Protein AF-A0AA43XJI7-F1 (afdb_monomer)

pLDDT: mean 90.95, std 8.29, range [37.41, 97.19]

Nearest PDB structures (foldseek):
  1qu7-assembly1_B  TM=8.582E-01  e=5.177E-06  Escherichia coli
  3g67-assembly1_A  TM=6.733E-01  e=1.407E-05  Thermotoga maritima
  3ja6-assembly1_I  TM=6.792E-01  e=3.607E-05  Escherichia coli
  8c5v-assembly1_I  TM=6.576E-01  e=9.807E-05  Escherichia coli
  3ja6-assembly1_H  TM=5.286E-01  e=5.177E-06  Escherichia coli

Organism: NCBI:txid2565777

Radius of gyration: 41.14 Å; Cα contacts (8 Å, |Δi|>4): 157; chains: 1; bounding box: 84×31×108 Å

Foldseek 3Di:
DPDDDDDQQEDEDLDCPDPVNVVCVVVVHHYDPDPLVVVVDDAQEDEAQPQDPVVVVVCVVSPPDNHYYDYNVVVVVVVVVVVVVVVVVVVLLVVLVVLLVVLVVLVVVLVVLVVVLVVVLVVLVVLLVVLVVQLVVLVVQLVVLVVVPPVSPVSNVVSVVSNVVSVVSNVVSVVVVVVSVVVVVVSVVSNVVSVVSNVVSVVD

InterPro domains:
  IPR004089 Methyl-accepting chemotaxis protein (MCP) signalling domain [PF00015] (87-198)
  IPR004089 Methyl-accepting chemotaxis protein (MCP) signalling domain [PS50111] (82-204)

Solvent-accessible surface area (backbone atoms only — not comparable to full-atom values): 11283 Å² total; per-residue (Å²): 132,83,80,73,86,86,72,79,72,64,46,75,44,84,47,78,81,36,65,71,41,47,55,31,51,77,71,70,28,46,67,41,66,50,74,70,68,57,69,78,48,93,56,69,68,45,81,40,75,81,70,45,69,67,59,56,50,50,50,59,71,68,56,82,71,86,50,44,80,43,49,27,71,61,49,50,51,50,50,51,52,49,55,50,48,53,53,50,49,55,51,48,53,53,49,42,54,50,52,51,55,51,42,55,53,48,52,52,52,49,53,52,50,53,53,51,51,54,53,49,52,52,50,47,55,51,47,51,52,52,32,52,52,44,29,52,51,15,49,52,40,33,52,53,15,59,73,49,45,84,81,12,54,68,49,33,53,54,16,51,49,43,33,51,54,21,55,54,49,49,55,52,45,52,52,51,52,53,52,52,52,50,54,50,50,55,48,54,53,50,52,51,53,46,52,54,49,51,57,55,53,74,72,110

Sequence (204 aa):
MKMETVTVQGVVDLREDAEAMVTAKEQGVFTTTSMEALFEKEMDLIIEVTGNEKVKKQLNELNTGNTDIMGSKSAALMMNLVDQGEELNQNLEAHIHEVNRLSDNLESFIADTVGNIQKTDEIVRYMNKVTNQTNILGLNASIEAARAGEAGRGFAVVAKEVQSLANNSDTLAEEINSILGKIKEDVEGTQAMVKDLKEAAGKA

Structure (mmCIF, N/CA/C/O backbone):
data_AF-A0AA43XJI7-F1
#
_entry.id   AF-A0AA43XJI7-F1
#
loop_
_atom_site.group_PDB
_atom_site.id
_atom_site.type_symbol
_atom_site.label_atom_id
_atom_site.label_alt_id
_atom_site.label_comp_id
_atom_site.label_asym_id
_atom_site.label_entity_id
_atom_site.label_seq_id
_atom_site.pdbx_PDB_ins_code
_atom_site.Cartn_x
_atom_site.Cartn_y
_atom_site.Cartn_z
_atom_site.occupancy
_atom_site.B_iso_or_equiv
_atom_site.auth_seq_id
_atom_site.auth_comp_id
_atom_site.auth_asym_id
_atom_site.auth_atom_id
_atom_site.pdbx_PDB_model_num
ATOM 1 N N . MET A 1 1 ? -7.545 -17.193 31.016 1.00 40.66 1 MET A N 1
ATOM 2 C CA . MET A 1 1 ? -8.812 -17.318 31.759 1.00 40.66 1 MET A CA 1
ATOM 3 C C . MET A 1 1 ? -9.907 -16.919 30.784 1.00 40.66 1 MET A C 1
ATOM 5 O O . MET A 1 1 ? -9.957 -15.754 30.422 1.00 40.66 1 MET A O 1
ATOM 9 N N . LYS A 1 2 ? -10.653 -17.872 30.209 1.00 37.41 2 LYS A N 1
ATOM 10 C CA . LYS A 1 2 ? -11.848 -17.515 29.426 1.00 37.41 2 LYS A CA 1
ATOM 11 C C . LYS A 1 2 ? -12.852 -16.991 30.448 1.00 37.41 2 LYS A C 1
ATOM 13 O O . LYS A 1 2 ? -13.147 -17.729 31.382 1.00 37.41 2 LYS A O 1
ATOM 18 N N . MET A 1 3 ? -13.282 -15.737 30.333 1.00 44.81 3 MET A N 1
ATOM 19 C CA . MET A 1 3 ? -14.423 -15.287 31.126 1.00 44.81 3 MET A CA 1
ATOM 20 C C . MET A 1 3 ? -15.621 -16.124 30.688 1.00 44.81 3 MET A C 1
ATOM 22 O O . MET A 1 3 ? -15.901 -16.228 29.492 1.00 44.81 3 MET A O 1
ATOM 26 N N . GLU A 1 4 ? -16.258 -16.789 31.643 1.00 59.88 4 GLU A N 1
ATOM 27 C CA . GLU A 1 4 ? -17.574 -17.369 31.422 1.00 59.88 4 GLU A CA 1
ATOM 28 C C . GLU A 1 4 ? -18.549 -16.245 31.053 1.00 59.88 4 GLU A C 1
ATOM 30 O O . GLU A 1 4 ? -18.362 -15.082 31.420 1.00 59.88 4 GLU A O 1
ATOM 35 N N . THR A 1 5 ? -19.566 -16.575 30.265 1.00 70.19 5 THR A N 1
ATOM 36 C CA . THR A 1 5 ? -20.622 -15.639 29.881 1.00 70.19 5 THR A CA 1
ATOM 37 C C . THR A 1 5 ? -21.317 -15.093 31.125 1.00 70.19 5 THR A C 1
ATOM 39 O O . THR A 1 5 ? -22.000 -15.835 31.830 1.00 70.19 5 THR A O 1
ATOM 42 N N . VAL A 1 6 ? -21.164 -13.792 31.379 1.00 80.00 6 VAL A N 1
ATOM 43 C CA . VAL A 1 6 ? -21.895 -13.085 32.435 1.00 80.00 6 VAL A CA 1
ATOM 44 C C . VAL A 1 6 ? -23.365 -13.025 32.037 1.00 80.00 6 VAL A C 1
ATOM 46 O O . VAL A 1 6 ? -23.698 -12.562 30.949 1.00 80.00 6 VAL A O 1
ATOM 49 N N . THR A 1 7 ? -24.245 -13.500 32.914 1.00 86.50 7 THR A N 1
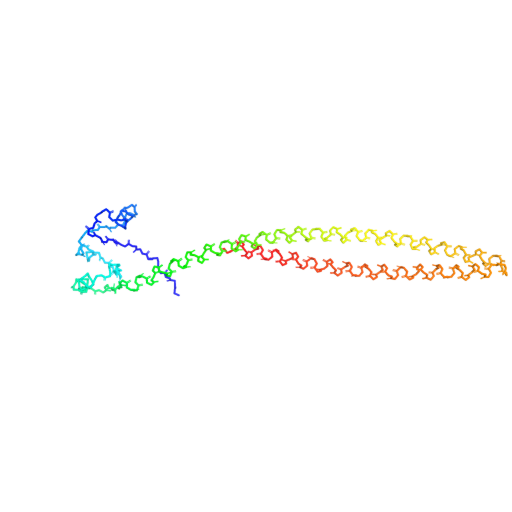ATOM 50 C CA . THR A 1 7 ? -25.695 -13.459 32.698 1.00 86.50 7 THR A CA 1
ATOM 51 C C . THR A 1 7 ? -26.320 -12.547 33.739 1.00 86.50 7 THR A C 1
ATOM 53 O O . THR A 1 7 ? -26.147 -12.764 34.937 1.00 86.50 7 THR A O 1
ATOM 56 N N . VAL A 1 8 ? -27.056 -11.530 33.294 1.00 89.19 8 VAL A N 1
ATOM 57 C CA . VAL A 1 8 ? -27.807 -10.663 34.205 1.00 89.19 8 VAL A CA 1
ATOM 58 C C . VAL A 1 8 ? -29.015 -11.445 34.717 1.00 89.19 8 VAL A C 1
ATOM 60 O O . VAL A 1 8 ? -29.937 -11.741 33.963 1.00 89.19 8 VAL A O 1
ATOM 63 N N . GLN A 1 9 ? -28.993 -11.808 35.999 1.00 90.38 9 GLN A N 1
ATOM 64 C CA . GLN A 1 9 ? -30.061 -12.589 36.635 1.00 90.38 9 GLN A CA 1
ATOM 65 C C . GLN A 1 9 ? -31.218 -11.718 37.127 1.00 90.38 9 GLN A C 1
ATOM 67 O O . GLN A 1 9 ? -32.339 -12.209 37.234 1.00 90.38 9 GLN A O 1
ATOM 72 N N . GLY A 1 10 ? -30.968 -10.438 37.421 1.00 91.88 10 GLY A N 1
ATOM 73 C CA . GLY A 1 10 ? -32.016 -9.526 37.851 1.00 91.88 10 GLY A CA 1
ATOM 74 C C . GLY A 1 10 ? -31.600 -8.058 37.919 1.00 91.88 10 GLY A C 1
ATOM 75 O O . GLY A 1 10 ? -30.415 -7.747 38.030 1.00 91.88 10 GLY A O 1
ATOM 76 N N . VAL A 1 11 ? -32.591 -7.166 37.873 1.00 93.69 11 VAL A N 1
ATOM 77 C CA . VAL A 1 11 ? -32.439 -5.712 38.045 1.00 93.69 11 VAL A CA 1
ATOM 78 C C . VAL A 1 11 ? -33.405 -5.217 39.120 1.00 93.69 11 VAL A C 1
ATOM 80 O O . VAL A 1 11 ? -34.557 -5.652 39.183 1.00 93.69 11 VAL A O 1
ATOM 83 N N . VAL A 1 12 ? -32.934 -4.308 39.976 1.00 93.19 12 VAL A N 1
ATOM 84 C CA . VAL A 1 12 ? -33.740 -3.695 41.039 1.00 93.19 12 VAL A CA 1
ATOM 85 C C . VAL A 1 12 ? -33.686 -2.182 40.920 1.00 93.19 12 VAL A C 1
ATOM 87 O O . VAL A 1 12 ? -32.610 -1.592 40.986 1.00 93.19 12 VAL A O 1
ATOM 90 N N . ASP A 1 13 ? -34.847 -1.552 40.803 1.00 93.62 13 ASP A N 1
ATOM 91 C CA . ASP A 1 13 ? -35.020 -0.104 40.930 1.00 93.62 13 ASP A CA 1
ATOM 92 C C . ASP A 1 13 ? -36.359 0.146 41.631 1.00 93.62 13 ASP A C 1
ATOM 94 O O . ASP A 1 13 ? -37.323 -0.591 41.433 1.00 93.62 13 ASP A O 1
ATOM 98 N N . LEU A 1 14 ? -36.437 1.186 42.462 1.00 91.62 14 LEU A N 1
ATOM 99 C CA . LEU A 1 14 ? -37.685 1.587 43.122 1.00 91.62 14 LEU A CA 1
ATOM 100 C C . LEU A 1 14 ? -38.738 2.077 42.116 1.00 91.62 14 LEU A C 1
ATOM 102 O O . LEU A 1 14 ? -39.928 2.113 42.430 1.00 91.62 14 LEU A O 1
ATOM 106 N N . ARG A 1 15 ? -38.294 2.491 40.928 1.00 92.06 15 ARG A N 1
ATOM 107 C CA . ARG A 1 15 ? -39.116 2.977 39.825 1.00 92.06 15 ARG A CA 1
ATOM 108 C C . ARG A 1 15 ? -39.305 1.869 38.796 1.00 92.06 15 ARG A C 1
ATOM 110 O O . ARG A 1 15 ? -38.369 1.496 38.096 1.00 92.06 15 ARG A O 1
ATOM 117 N N . GLU A 1 16 ? -40.529 1.367 38.663 1.00 90.50 16 GLU A N 1
ATOM 118 C CA . GLU A 1 16 ? -40.847 0.332 37.666 1.00 90.50 16 GLU A CA 1
ATOM 119 C C . GLU A 1 16 ? -40.702 0.803 36.212 1.00 90.50 16 GLU A C 1
ATOM 121 O O . GLU A 1 16 ? -40.587 -0.035 35.315 1.00 90.50 16 GLU A O 1
ATOM 126 N N . ASP A 1 17 ? -40.727 2.120 36.000 1.00 92.69 17 ASP A N 1
ATOM 127 C CA . ASP A 1 17 ? -40.560 2.815 34.724 1.00 92.69 17 ASP A CA 1
ATOM 128 C C . ASP A 1 17 ? -39.108 3.239 34.450 1.00 92.69 17 ASP A C 1
ATOM 130 O O . ASP A 1 17 ? -38.837 3.857 33.421 1.00 92.69 17 ASP A O 1
ATOM 134 N N . ALA A 1 18 ? -38.160 2.919 35.341 1.00 93.06 18 ALA A N 1
ATOM 135 C CA . ALA A 1 18 ? -36.748 3.174 35.085 1.00 93.06 18 ALA A CA 1
ATOM 136 C C . ALA A 1 18 ? -36.277 2.433 33.826 1.00 93.06 18 ALA A C 1
ATOM 138 O O . ALA A 1 18 ? -36.619 1.273 33.606 1.00 93.06 18 ALA A O 1
ATOM 139 N N . GLU A 1 19 ? -35.425 3.084 33.036 1.00 92.69 19 GLU A N 1
ATOM 140 C CA . GLU A 1 19 ? -34.916 2.550 31.768 1.00 92.69 19 GLU A CA 1
ATOM 141 C C . GLU A 1 19 ? -34.294 1.156 31.929 1.00 92.69 19 GLU A C 1
ATOM 143 O O . GLU A 1 19 ? -34.647 0.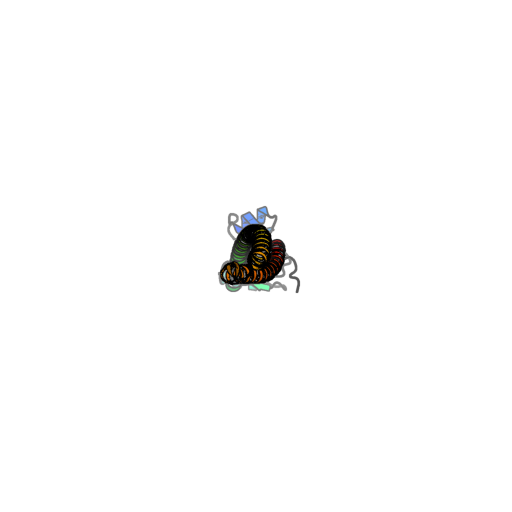233 31.202 1.00 92.69 19 GLU A O 1
ATOM 148 N N . ALA A 1 20 ? -33.467 0.956 32.961 1.00 89.31 20 ALA A N 1
ATOM 149 C CA . ALA A 1 20 ? -32.873 -0.347 33.256 1.00 89.31 20 ALA A CA 1
ATOM 150 C C . ALA A 1 20 ? -33.923 -1.438 33.551 1.00 89.31 20 ALA A C 1
ATOM 152 O O . ALA A 1 20 ? -33.730 -2.589 33.167 1.00 89.31 20 ALA A O 1
ATOM 153 N N . MET A 1 21 ? -35.042 -1.089 34.197 1.00 93.38 21 MET A N 1
ATOM 154 C CA . MET A 1 21 ? -36.142 -2.019 34.484 1.00 93.38 21 MET A CA 1
ATOM 155 C C . MET A 1 21 ? -36.929 -2.370 33.221 1.00 93.38 21 MET A C 1
ATOM 157 O O . MET A 1 21 ? -37.307 -3.526 33.037 1.00 93.38 21 MET A O 1
ATOM 161 N N . VAL A 1 22 ? -37.173 -1.390 32.348 1.00 94.94 22 VAL A N 1
ATOM 162 C CA . VAL A 1 22 ? -37.857 -1.604 31.065 1.00 94.94 22 VAL A CA 1
ATOM 163 C C . VAL A 1 22 ? -37.013 -2.505 30.165 1.00 94.94 22 VAL A C 1
ATOM 165 O O . VAL A 1 22 ? -37.491 -3.559 29.749 1.00 94.94 22 VAL A O 1
ATOM 168 N N . THR A 1 23 ? -35.738 -2.165 29.966 1.00 93.50 23 THR A N 1
ATOM 169 C CA . THR A 1 23 ? -34.800 -2.955 29.155 1.00 93.50 23 THR A CA 1
ATOM 170 C C . THR A 1 23 ? -34.645 -4.377 29.696 1.00 93.50 23 THR A C 1
ATOM 172 O O . THR A 1 23 ? -34.674 -5.341 28.934 1.00 93.50 23 THR A O 1
ATOM 175 N N . ALA A 1 24 ? -34.536 -4.542 31.019 1.00 93.06 24 ALA A N 1
ATOM 176 C CA . ALA A 1 24 ? -34.458 -5.863 31.638 1.00 93.06 24 ALA A CA 1
ATOM 177 C C . ALA A 1 24 ? -35.724 -6.700 31.383 1.00 93.06 24 ALA A C 1
ATOM 179 O O . ALA A 1 24 ? -35.612 -7.860 30.986 1.00 93.06 24 ALA A O 1
ATOM 180 N N . LYS A 1 25 ? -36.923 -6.115 31.524 1.00 93.62 25 LYS A N 1
ATOM 181 C CA . LYS A 1 25 ? -38.192 -6.798 31.210 1.00 93.62 25 LYS A CA 1
ATOM 182 C C . LYS A 1 25 ? -38.272 -7.220 29.741 1.00 93.62 25 LYS A C 1
ATOM 184 O O . LYS A 1 25 ? -38.691 -8.341 29.465 1.00 93.62 25 LYS A O 1
ATOM 189 N N . GLU A 1 26 ? -37.859 -6.357 28.811 1.00 94.12 26 GLU A N 1
ATOM 190 C CA . GLU A 1 26 ? -37.843 -6.659 27.370 1.00 94.12 26 GLU A CA 1
ATOM 191 C C . GLU A 1 26 ? -36.900 -7.817 27.026 1.00 94.12 26 GLU A C 1
ATOM 193 O O . GLU A 1 26 ? -37.211 -8.634 26.160 1.00 94.12 26 GLU A O 1
ATOM 198 N N . GLN A 1 27 ? -35.783 -7.935 27.748 1.00 91.88 27 GLN A N 1
ATOM 199 C CA . GLN A 1 27 ? -34.841 -9.047 27.609 1.00 91.88 27 GLN A CA 1
ATOM 200 C C . GLN A 1 27 ? -35.215 -10.286 28.442 1.00 91.88 27 GLN A C 1
ATOM 202 O O . GLN A 1 27 ? -34.467 -11.262 28.465 1.00 91.88 27 GLN A O 1
ATOM 207 N N . GLY A 1 28 ? -36.371 -10.281 29.117 1.00 91.88 28 GLY A N 1
ATOM 208 C CA . GLY A 1 28 ? -36.835 -11.398 29.944 1.00 91.88 28 GLY A CA 1
ATOM 209 C C . GLY A 1 28 ? -36.036 -11.601 31.237 1.00 91.88 28 GLY A C 1
ATOM 210 O O . GLY A 1 28 ? -36.110 -12.669 31.845 1.00 91.88 28 GLY A O 1
ATOM 211 N N . VAL A 1 29 ? -35.274 -10.593 31.662 1.00 92.88 29 VAL A N 1
ATOM 212 C CA . VAL A 1 29 ? -34.524 -10.577 32.920 1.00 92.88 29 VAL A CA 1
ATOM 213 C C . VAL A 1 29 ? -35.484 -10.273 34.072 1.00 92.88 29 VAL A C 1
ATOM 215 O O . VAL A 1 29 ? -36.400 -9.460 33.947 1.00 92.88 29 VAL A O 1
ATOM 218 N N . PHE A 1 30 ? -35.290 -10.932 35.216 1.00 92.94 30 PHE A N 1
ATOM 219 C CA . PHE A 1 30 ? -36.104 -10.688 36.406 1.00 92.94 30 PHE A CA 1
ATOM 220 C C . PHE A 1 30 ? -35.962 -9.234 36.877 1.00 92.94 30 PHE A C 1
ATOM 222 O O . PHE A 1 30 ? -34.862 -8.700 36.971 1.00 92.94 30 PHE A O 1
ATOM 229 N N . THR A 1 31 ? -37.073 -8.589 37.214 1.00 94.38 31 THR A N 1
ATOM 230 C CA . THR A 1 31 ? -37.064 -7.214 37.724 1.00 94.38 31 THR A CA 1
ATOM 231 C C . THR A 1 31 ? -37.921 -7.101 38.967 1.00 94.38 31 THR A C 1
ATOM 233 O O . THR A 1 31 ? -39.020 -7.654 38.991 1.00 94.38 31 THR A O 1
ATOM 236 N N . THR A 1 32 ? -37.475 -6.345 39.964 1.00 93.81 32 THR A N 1
ATOM 237 C CA . THR A 1 32 ? -38.237 -6.110 41.198 1.00 93.81 32 THR A CA 1
ATOM 238 C C . THR A 1 32 ? -38.001 -4.701 41.740 1.00 93.81 32 THR A C 1
ATOM 240 O O . THR A 1 32 ? -37.008 -4.060 41.416 1.00 93.81 32 THR A O 1
ATOM 243 N N . THR A 1 33 ? -38.918 -4.211 42.569 1.00 92.81 33 THR A N 1
ATOM 244 C CA . THR A 1 33 ? -38.762 -2.963 43.336 1.00 92.81 33 THR A CA 1
ATOM 245 C C . THR A 1 33 ? -38.317 -3.214 44.781 1.00 92.81 33 THR A C 1
ATOM 247 O O . THR A 1 33 ? -38.012 -2.269 45.508 1.00 92.81 33 THR A O 1
ATOM 250 N N . SER A 1 34 ? -38.258 -4.482 45.206 1.00 90.62 34 SER A N 1
ATOM 251 C CA . SER A 1 34 ? -37.801 -4.915 46.532 1.00 90.62 34 SER A CA 1
ATOM 252 C C . SER A 1 34 ? -36.404 -5.517 46.446 1.00 90.62 34 SER A C 1
ATOM 254 O O . SER A 1 34 ? -36.134 -6.392 45.625 1.00 90.62 34 SER A O 1
ATOM 256 N N . MET A 1 35 ? -35.523 -5.064 47.337 1.00 87.00 35 MET A N 1
ATOM 257 C CA . MET A 1 35 ? -34.152 -5.559 47.433 1.00 87.00 35 MET A CA 1
ATOM 258 C C . MET A 1 35 ? -34.099 -6.978 48.003 1.00 87.00 35 MET A C 1
ATOM 260 O O . MET A 1 35 ? -33.238 -7.760 47.625 1.00 87.00 35 MET A O 1
ATOM 264 N N . GLU A 1 36 ? -35.036 -7.335 48.876 1.00 87.62 36 GLU A N 1
ATOM 265 C CA . GLU A 1 36 ? -35.137 -8.655 49.499 1.00 87.62 36 GLU A CA 1
ATOM 266 C C . GLU A 1 36 ? -35.437 -9.741 48.461 1.00 87.62 36 GLU A C 1
ATOM 268 O O . GLU A 1 36 ? -34.806 -10.795 48.473 1.00 87.62 36 GLU A O 1
ATOM 273 N N . ALA A 1 37 ? -36.325 -9.447 47.505 1.00 87.50 37 ALA A N 1
ATOM 274 C CA . ALA A 1 37 ? -36.664 -10.355 46.409 1.00 87.50 37 ALA A CA 1
ATOM 275 C C . ALA A 1 37 ? -35.470 -10.661 45.480 1.00 87.50 37 ALA A C 1
ATOM 277 O O . ALA A 1 37 ? -35.491 -11.657 44.759 1.00 87.50 37 ALA A O 1
ATOM 278 N N . LEU A 1 38 ? -34.419 -9.830 45.489 1.00 83.88 38 LEU A N 1
ATOM 279 C CA . LEU A 1 38 ? -33.189 -10.091 44.736 1.00 83.88 38 LEU A CA 1
ATOM 280 C C . LEU A 1 38 ? -32.418 -11.286 45.311 1.00 83.88 38 LEU A C 1
ATOM 282 O O . LEU A 1 38 ? -31.892 -12.096 44.554 1.00 83.88 38 LEU A O 1
ATOM 286 N N . PHE A 1 39 ? -32.400 -11.423 46.639 1.00 83.19 39 PHE A N 1
ATOM 287 C CA . PHE A 1 39 ? -31.685 -12.490 47.345 1.00 83.19 39 PHE A CA 1
ATOM 288 C C . PHE A 1 39 ? -32.428 -13.836 47.331 1.00 83.19 39 PHE A C 1
ATOM 290 O O . PHE A 1 39 ? -31.888 -14.841 47.786 1.00 83.19 39 PHE A O 1
ATOM 297 N N . GLU A 1 40 ? -33.649 -13.892 46.787 1.00 81.56 40 GLU A N 1
ATOM 298 C CA . GLU A 1 40 ? -34.330 -15.162 46.488 1.00 81.56 40 GLU A CA 1
ATOM 299 C C . GLU A 1 40 ? -33.681 -15.903 45.306 1.00 81.56 40 GLU A C 1
ATOM 301 O O . GLU A 1 40 ? -33.923 -17.095 45.101 1.00 81.56 40 GLU A O 1
ATOM 306 N N . LYS A 1 41 ? -32.862 -15.202 44.513 1.00 80.44 41 LYS A N 1
ATOM 307 C CA . LYS A 1 41 ? -32.060 -15.772 43.434 1.00 80.44 41 LYS A CA 1
ATOM 308 C C . LYS A 1 41 ? -30.643 -16.032 43.924 1.00 80.44 41 LYS A C 1
ATOM 310 O O . LYS A 1 41 ? -30.065 -15.237 44.656 1.00 80.44 41 LYS A O 1
ATOM 315 N N . GLU A 1 42 ? -30.067 -17.136 43.470 1.00 81.81 42 GLU A N 1
ATOM 316 C CA . GLU A 1 42 ? -28.652 -17.414 43.688 1.00 81.81 42 GLU A CA 1
ATOM 317 C C . GLU A 1 42 ? -27.833 -16.547 42.721 1.00 81.81 42 GLU A C 1
ATOM 319 O O . GLU A 1 42 ? -28.041 -16.597 41.505 1.00 81.81 42 GLU A O 1
ATOM 324 N N . MET A 1 43 ? -26.963 -15.693 43.263 1.00 86.19 43 MET A N 1
ATOM 325 C CA . MET A 1 43 ? -26.153 -14.747 42.492 1.00 86.19 43 MET A CA 1
ATOM 326 C C . MET A 1 43 ? -24.716 -14.760 43.003 1.00 86.19 43 MET A C 1
ATOM 328 O O . MET A 1 43 ? -24.493 -14.719 44.214 1.00 86.19 43 MET A O 1
ATOM 332 N N . ASP A 1 44 ? -23.751 -14.721 42.089 1.00 88.88 44 ASP A N 1
ATOM 333 C CA . ASP A 1 44 ? -22.335 -14.615 42.452 1.00 88.88 44 ASP A CA 1
ATOM 334 C C . ASP A 1 44 ? -21.931 -13.169 42.785 1.00 88.88 44 ASP A C 1
ATOM 336 O O . ASP A 1 44 ? -21.072 -12.941 43.632 1.00 88.88 44 ASP A O 1
ATOM 340 N N . LEU A 1 45 ? -22.561 -12.180 42.137 1.00 90.25 45 LEU A N 1
ATOM 341 C CA . LEU A 1 45 ? -22.189 -10.767 42.222 1.00 90.25 45 LEU A CA 1
ATOM 342 C C . LEU A 1 45 ? -23.418 -9.849 42.169 1.00 90.25 45 LEU A C 1
ATOM 344 O O . LEU A 1 45 ? -24.241 -9.955 41.260 1.00 90.25 45 LEU A O 1
ATOM 348 N N . ILE A 1 46 ? -23.488 -8.882 43.086 1.00 91.50 46 ILE A N 1
ATOM 349 C CA . ILE A 1 46 ? -24.426 -7.752 43.042 1.00 91.50 46 ILE A CA 1
ATOM 350 C C . ILE A 1 46 ? -23.664 -6.468 42.712 1.00 91.50 46 ILE A C 1
ATOM 352 O O . ILE A 1 46 ? -22.670 -6.131 43.359 1.00 91.50 46 ILE A O 1
ATOM 356 N N . ILE A 1 47 ? -24.1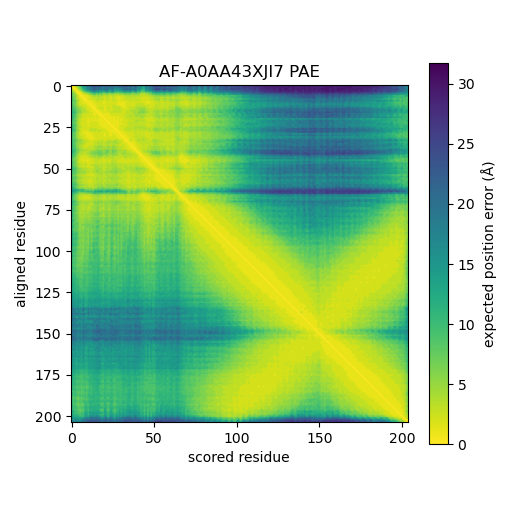67 -5.722 41.725 1.00 91.56 47 ILE A N 1
ATOM 357 C CA . ILE A 1 47 ? -23.613 -4.434 41.301 1.00 91.56 47 ILE A CA 1
ATOM 358 C C . ILE A 1 47 ? -24.506 -3.303 41.813 1.00 91.56 47 ILE A C 1
ATOM 360 O O . ILE A 1 47 ? -25.607 -3.076 41.319 1.00 91.56 47 ILE A O 1
ATOM 364 N N . GLU A 1 48 ? -24.016 -2.570 42.805 1.00 91.38 48 GLU A N 1
ATOM 365 C CA . GLU A 1 48 ? -24.689 -1.402 43.361 1.00 91.38 48 GLU A CA 1
ATOM 366 C C . GLU A 1 48 ? -24.293 -0.155 42.561 1.00 91.38 48 GLU A C 1
ATOM 368 O O . GLU A 1 48 ? -23.145 0.273 42.608 1.00 91.38 48 GLU A O 1
ATOM 373 N N . VAL A 1 49 ? -25.234 0.437 41.819 1.00 90.50 49 VAL A N 1
ATOM 374 C CA . VAL A 1 49 ? -24.975 1.605 40.946 1.00 90.50 49 VAL A CA 1
ATOM 375 C C . VAL A 1 49 ? -25.554 2.922 41.474 1.00 90.50 49 VAL A C 1
ATOM 377 O O . VAL A 1 49 ? -25.347 3.971 40.872 1.00 90.50 49 VAL A O 1
ATOM 380 N N . THR A 1 50 ? -26.270 2.906 42.600 1.00 88.62 50 THR A N 1
ATOM 381 C CA . THR A 1 50 ? -26.967 4.088 43.140 1.00 88.62 50 THR A CA 1
ATOM 382 C C . THR A 1 50 ? -26.016 5.090 43.798 1.00 88.62 50 THR A C 1
ATOM 384 O O . THR A 1 50 ? -26.333 6.274 43.904 1.00 88.62 50 THR A O 1
ATOM 387 N N . GLY A 1 51 ? -24.863 4.623 44.290 1.00 87.94 51 GLY A N 1
ATOM 388 C CA . GLY A 1 51 ? -23.913 5.431 45.053 1.00 87.94 51 GLY A CA 1
ATOM 389 C C . GLY A 1 51 ? -24.422 5.870 46.424 1.00 87.94 51 GLY A C 1
ATOM 390 O O . GLY A 1 51 ? -23.823 6.745 47.050 1.00 87.94 51 GLY A O 1
ATOM 391 N N . ASN A 1 52 ? -25.512 5.272 46.905 1.00 90.00 52 ASN A N 1
ATOM 392 C CA . ASN A 1 52 ? -26.120 5.608 48.180 1.00 90.00 52 ASN A CA 1
ATOM 393 C C . ASN A 1 52 ? -25.590 4.696 49.295 1.00 90.00 52 ASN A C 1
ATOM 395 O O . ASN A 1 52 ? -25.833 3.491 49.309 1.00 90.00 52 ASN A O 1
ATOM 399 N N . GLU A 1 53 ? -24.932 5.285 50.296 1.00 88.50 53 GLU A N 1
ATOM 400 C CA . GLU A 1 53 ? -24.404 4.544 51.451 1.00 88.50 53 GLU A CA 1
ATOM 401 C C . GLU A 1 53 ? -25.488 3.761 52.213 1.00 88.50 53 GLU A C 1
ATOM 403 O O . GLU A 1 53 ? -25.200 2.704 52.774 1.00 88.50 53 GLU A O 1
ATOM 408 N N . LYS A 1 54 ? -26.750 4.222 52.209 1.00 90.50 54 LYS A N 1
ATOM 409 C CA . LYS A 1 54 ? -27.863 3.470 52.816 1.00 90.50 54 LYS A CA 1
ATOM 410 C C . LYS A 1 54 ? -28.137 2.170 52.064 1.00 90.50 54 LYS A C 1
ATOM 412 O O . LYS A 1 54 ? -28.269 1.136 52.707 1.00 90.50 54 LYS A O 1
ATOM 417 N N . VAL A 1 55 ? -28.160 2.225 50.730 1.00 90.25 55 VAL A N 1
ATOM 418 C CA . VAL A 1 55 ? -28.355 1.055 49.856 1.00 90.25 55 VAL A CA 1
ATOM 419 C C . VAL A 1 55 ? -27.215 0.065 50.057 1.00 90.25 55 VAL A C 1
ATOM 421 O O . VAL A 1 55 ? -27.454 -1.111 50.301 1.00 90.25 55 VAL A O 1
ATOM 424 N N . LYS A 1 56 ? -25.969 0.549 50.064 1.00 88.69 56 LYS A N 1
ATOM 425 C CA . LYS A 1 56 ? -24.792 -0.287 50.323 1.00 88.69 56 LYS A CA 1
ATOM 426 C C . LYS A 1 56 ? -24.845 -0.962 51.697 1.00 88.69 56 LYS A C 1
ATOM 428 O O . LYS A 1 56 ? -24.505 -2.136 51.821 1.00 88.69 56 LYS A O 1
ATOM 433 N N . LYS A 1 57 ? -25.267 -0.234 52.737 1.00 89.94 57 LYS A N 1
ATOM 434 C CA . LYS A 1 57 ? -25.420 -0.795 54.084 1.00 89.94 57 LYS A CA 1
ATOM 435 C C . LYS A 1 57 ? -26.505 -1.874 54.122 1.00 89.94 57 LYS A C 1
ATOM 437 O O . LYS A 1 57 ? -26.248 -2.941 54.662 1.00 89.94 57 LYS A O 1
ATOM 442 N N . GLN A 1 58 ? -27.661 -1.621 53.509 1.00 90.19 58 GLN A N 1
ATOM 443 C CA . GLN A 1 58 ? -28.753 -2.595 53.411 1.00 90.19 58 GLN A CA 1
ATOM 444 C C . GLN A 1 58 ? -28.339 -3.850 52.636 1.00 90.19 58 GLN A C 1
ATOM 446 O O . GLN A 1 58 ? -28.596 -4.952 53.106 1.00 90.19 58 GLN A O 1
ATOM 451 N N . LEU A 1 59 ? -27.631 -3.705 51.511 1.00 90.50 59 LEU A N 1
ATOM 452 C CA . LEU A 1 59 ? -27.094 -4.842 50.758 1.00 90.50 59 LEU A CA 1
ATOM 453 C C . LEU A 1 59 ? -26.159 -5.698 51.615 1.00 90.50 59 LEU A C 1
ATOM 455 O O . LEU A 1 59 ? -26.292 -6.914 51.615 1.00 90.50 59 LEU A O 1
ATOM 459 N N . ASN A 1 60 ? -25.258 -5.083 52.387 1.00 88.56 60 ASN A N 1
ATOM 460 C CA . ASN A 1 60 ? -24.371 -5.820 53.292 1.00 88.56 60 ASN A CA 1
ATOM 461 C C . ASN A 1 60 ? -25.117 -6.495 54.457 1.00 88.56 60 ASN A C 1
ATOM 463 O O . ASN A 1 60 ? -24.665 -7.526 54.938 1.00 88.56 60 ASN A O 1
ATOM 467 N N . GLU A 1 61 ? -26.220 -5.912 54.939 1.00 89.94 61 GLU A N 1
ATOM 468 C CA . GLU A 1 61 ? -27.053 -6.501 56.000 1.00 89.94 61 GLU A CA 1
ATOM 469 C C . GLU A 1 61 ? -27.893 -7.685 55.483 1.00 89.94 61 GLU A C 1
ATOM 471 O O . GLU A 1 61 ? -28.066 -8.668 56.202 1.00 89.94 61 GLU A O 1
ATOM 476 N N . LEU A 1 62 ? -28.396 -7.607 54.246 1.00 88.31 62 LEU A N 1
ATOM 477 C CA . LEU A 1 62 ? -29.185 -8.662 53.597 1.00 88.31 62 LEU A CA 1
ATOM 478 C C . LEU A 1 62 ? -28.319 -9.795 53.032 1.00 88.31 62 LEU A C 1
ATOM 480 O O . LEU A 1 62 ? -28.764 -10.943 52.958 1.00 88.31 62 LEU A O 1
ATOM 484 N N . ASN A 1 63 ? -27.079 -9.489 52.654 1.00 86.81 63 ASN A N 1
ATOM 485 C CA . ASN A 1 63 ? -26.145 -10.463 52.119 1.00 86.81 63 ASN A CA 1
ATOM 486 C C . ASN A 1 63 ? -25.615 -11.391 53.218 1.00 86.81 63 ASN A C 1
ATOM 488 O O . ASN A 1 63 ? -24.613 -11.123 53.877 1.00 86.81 63 ASN A O 1
ATOM 492 N N . THR A 1 64 ? -26.318 -12.502 53.408 1.00 78.00 64 THR A N 1
ATOM 493 C CA . THR A 1 64 ? -25.977 -13.558 54.373 1.00 78.00 64 THR A CA 1
ATOM 494 C C . THR A 1 64 ? -25.311 -14.774 53.715 1.00 78.00 64 THR A C 1
ATOM 496 O O . THR A 1 64 ? -24.969 -15.733 54.408 1.00 78.00 64 THR A O 1
ATOM 499 N N . GLY A 1 65 ? -25.138 -14.738 52.388 1.00 78.75 65 GLY A N 1
ATOM 500 C CA . GLY A 1 65 ? -24.582 -15.813 51.567 1.00 78.75 65 GLY A CA 1
ATOM 501 C C . GLY A 1 65 ? -23.166 -15.529 51.055 1.00 78.75 65 GLY A C 1
ATOM 502 O O . GLY A 1 65 ? -22.435 -14.716 51.612 1.00 78.75 65 GLY A O 1
ATOM 503 N N . ASN A 1 66 ? -22.788 -16.217 49.974 1.00 83.31 66 ASN A N 1
ATOM 504 C CA . ASN A 1 66 ? -21.481 -16.101 49.306 1.00 83.31 66 ASN A CA 1
ATOM 505 C C . ASN A 1 66 ? -21.480 -15.105 48.126 1.00 83.31 66 ASN A C 1
ATOM 507 O O . ASN A 1 66 ? -20.608 -15.177 47.265 1.00 83.31 66 ASN A O 1
ATOM 511 N N . THR A 1 67 ? -22.456 -14.201 48.056 1.00 88.38 67 THR A N 1
ATOM 512 C CA . THR A 1 67 ? -22.554 -13.216 46.975 1.00 88.38 67 THR A CA 1
ATOM 513 C C . THR A 1 67 ? -21.581 -12.064 47.214 1.00 88.38 67 THR A C 1
ATOM 515 O O . THR A 1 67 ? -21.601 -11.442 48.275 1.00 88.38 67 THR A O 1
ATOM 518 N N . ASP A 1 68 ? -20.759 -11.724 46.227 1.00 90.31 68 ASP A N 1
ATOM 519 C CA . ASP A 1 68 ? -19.906 -10.540 46.296 1.00 90.31 68 ASP A CA 1
ATOM 520 C C . ASP A 1 68 ? -20.713 -9.266 46.011 1.00 90.31 68 ASP A C 1
ATOM 522 O O . ASP A 1 68 ? -21.600 -9.237 45.158 1.00 90.31 68 ASP A O 1
ATOM 526 N N . ILE A 1 69 ? -20.402 -8.172 46.713 1.00 89.75 69 ILE A N 1
ATOM 527 C CA . ILE A 1 69 ? -21.026 -6.863 46.470 1.00 89.75 69 ILE A CA 1
ATOM 528 C C . ILE A 1 69 ? -19.987 -5.909 45.897 1.00 89.75 69 ILE A C 1
ATOM 530 O O . ILE A 1 69 ? -19.015 -5.532 46.559 1.00 89.75 69 ILE A O 1
ATOM 534 N N . MET A 1 70 ? -20.248 -5.438 44.684 1.00 90.75 70 MET A N 1
ATOM 535 C CA . MET A 1 70 ? -19.486 -4.377 44.056 1.00 90.75 70 MET A CA 1
ATOM 536 C C . MET A 1 70 ? -20.196 -3.034 44.211 1.00 90.75 70 MET A C 1
ATOM 538 O O . MET A 1 70 ? -21.329 -2.857 43.777 1.00 90.75 70 MET A O 1
ATOM 542 N N . GLY A 1 71 ? -19.507 -2.066 44.816 1.00 90.50 71 GLY A N 1
ATOM 543 C CA . GLY A 1 71 ? -20.047 -0.722 45.021 1.00 90.50 71 GLY A CA 1
ATOM 544 C C . GLY A 1 71 ? -19.974 0.177 43.785 1.00 90.50 71 GLY A C 1
ATOM 545 O O . GLY A 1 71 ? -19.194 -0.061 42.857 1.00 90.50 71 GLY A O 1
ATOM 546 N N . SER A 1 72 ? -20.696 1.294 43.857 1.00 89.75 72 SER A N 1
ATOM 547 C CA . SER A 1 72 ? -20.837 2.279 42.777 1.00 89.75 72 SER A CA 1
ATOM 548 C C . SER A 1 72 ? -19.537 2.772 42.145 1.00 89.75 72 SER A C 1
ATOM 550 O O . SER A 1 72 ? -19.487 2.955 40.935 1.00 89.75 72 SER A O 1
ATOM 552 N N . LYS A 1 73 ? -18.457 2.959 42.917 1.00 89.00 73 LYS A N 1
ATOM 553 C CA . LYS A 1 73 ? -17.162 3.409 42.369 1.00 89.00 73 LYS A CA 1
ATOM 554 C C . LYS A 1 73 ? -16.548 2.385 41.414 1.00 89.00 73 LYS A C 1
ATOM 556 O O . LYS A 1 73 ? -16.030 2.764 40.369 1.00 89.00 73 LYS A O 1
ATOM 561 N N . SER A 1 74 ? -16.604 1.105 41.774 1.00 90.00 74 SER A N 1
ATOM 562 C CA . SER A 1 74 ? -16.090 0.022 40.933 1.00 90.00 74 SER A CA 1
ATOM 563 C C . SER A 1 74 ? -17.009 -0.222 39.737 1.00 90.00 74 SER A C 1
ATOM 565 O O . SER A 1 74 ? -16.512 -0.433 38.636 1.00 90.00 74 SER A O 1
ATOM 567 N N . ALA A 1 75 ? -18.328 -0.106 39.926 1.00 88.62 75 ALA A N 1
ATOM 568 C CA . ALA A 1 75 ? -19.298 -0.159 38.834 1.00 88.62 75 ALA A CA 1
ATOM 569 C C . ALA A 1 75 ? -19.082 0.974 37.816 1.00 88.62 75 ALA A C 1
ATOM 571 O O . ALA A 1 75 ? -19.029 0.723 36.617 1.00 88.62 75 ALA A O 1
ATOM 572 N N . ALA A 1 76 ? -18.870 2.204 38.293 1.00 88.38 76 ALA A N 1
ATOM 573 C CA . ALA A 1 76 ? -18.577 3.356 37.447 1.00 88.38 76 ALA A CA 1
ATOM 574 C C . ALA A 1 76 ? -17.252 3.192 36.690 1.00 88.38 76 ALA A C 1
ATOM 576 O O . ALA A 1 76 ? -17.175 3.537 35.515 1.00 88.38 76 ALA A O 1
ATOM 577 N N . LEU A 1 77 ? -16.207 2.649 37.328 1.00 90.56 77 LEU A N 1
ATOM 578 C CA . LEU A 1 77 ? -14.965 2.312 36.626 1.00 90.56 77 LEU A CA 1
ATOM 579 C C . LEU A 1 77 ? -15.214 1.281 35.515 1.00 90.56 77 LEU A C 1
ATOM 581 O O . LEU A 1 77 ? -14.679 1.432 34.423 1.00 90.56 77 LEU A O 1
ATOM 585 N N . MET A 1 78 ? -16.046 0.271 35.776 1.00 88.69 78 MET A N 1
ATOM 586 C CA . MET A 1 78 ? -16.437 -0.724 34.777 1.00 88.69 78 MET A CA 1
ATOM 587 C C . MET A 1 78 ? -17.179 -0.101 33.592 1.00 88.69 78 MET A C 1
ATOM 589 O O . MET A 1 78 ? -16.824 -0.393 32.458 1.00 88.69 78 MET A O 1
ATOM 593 N N . MET A 1 79 ? -18.144 0.790 33.844 1.00 86.25 79 MET A N 1
ATOM 594 C CA . MET A 1 79 ? -18.848 1.521 32.782 1.00 86.25 79 MET A CA 1
ATOM 595 C C . MET A 1 79 ? -17.872 2.341 31.935 1.00 86.25 79 MET A C 1
ATOM 597 O O . MET A 1 79 ? -17.871 2.202 30.722 1.00 86.25 79 MET A O 1
ATOM 601 N N . ASN A 1 80 ? -16.952 3.086 32.561 1.00 90.44 80 ASN A N 1
ATOM 602 C CA . ASN A 1 80 ? -15.931 3.832 31.815 1.00 90.44 80 ASN A CA 1
ATOM 603 C C . ASN A 1 80 ? -15.043 2.919 30.952 1.00 90.44 80 ASN A C 1
ATOM 605 O O . ASN A 1 80 ? -14.661 3.308 29.855 1.00 90.44 80 ASN A O 1
ATOM 609 N N . LEU A 1 81 ? -14.688 1.722 31.433 1.00 90.69 81 LEU A N 1
ATOM 610 C CA . LEU A 1 81 ? -13.907 0.757 30.649 1.00 90.69 81 LEU A CA 1
ATOM 611 C C . LEU A 1 81 ? -14.701 0.191 29.467 1.00 90.69 81 LEU A C 1
ATOM 613 O O . LEU A 1 81 ? -14.113 -0.049 28.416 1.00 90.69 81 LEU A O 1
ATOM 617 N N . VAL A 1 82 ? -16.009 -0.026 29.635 1.00 89.88 82 VAL A N 1
ATOM 618 C CA . VAL A 1 82 ? -16.902 -0.448 28.548 1.00 89.88 82 VAL A CA 1
ATOM 619 C C . VAL A 1 82 ? -17.027 0.664 27.512 1.00 89.88 82 VAL A C 1
ATOM 621 O O . VAL A 1 82 ? -16.757 0.404 26.345 1.00 89.88 82 VAL A O 1
ATOM 624 N N . ASP A 1 83 ? -17.310 1.897 27.937 1.00 89.44 83 ASP A N 1
ATOM 625 C CA . ASP A 1 83 ? -17.421 3.062 27.050 1.00 89.44 83 ASP A CA 1
ATOM 626 C C . ASP A 1 83 ? -16.116 3.288 26.266 1.00 89.44 83 ASP A C 1
ATOM 628 O O . ASP A 1 83 ? -16.129 3.458 25.048 1.00 89.44 83 ASP A O 1
ATOM 632 N N . GLN A 1 84 ? -14.961 3.209 26.942 1.00 93.75 84 GLN A N 1
ATOM 633 C CA . GLN A 1 84 ? -13.648 3.278 26.288 1.00 93.75 84 GLN A CA 1
ATOM 634 C C . GLN A 1 84 ? -13.405 2.107 25.331 1.00 93.75 84 GLN A C 1
ATOM 636 O O . GLN A 1 84 ? -12.758 2.283 24.300 1.00 93.75 84 GLN A O 1
ATOM 641 N N . GLY A 1 85 ? -13.890 0.910 25.664 1.00 92.75 85 GLY A N 1
ATOM 642 C CA . GLY A 1 85 ? -13.815 -0.260 24.794 1.00 92.75 85 GLY A CA 1
ATOM 643 C C . GLY A 1 85 ? -14.652 -0.093 23.526 1.00 92.75 85 GLY A C 1
ATOM 644 O O . GLY A 1 85 ? -14.182 -0.426 22.438 1.00 92.75 85 GLY A O 1
ATOM 645 N N . GLU A 1 86 ? -15.858 0.461 23.643 1.00 91.69 86 GLU A N 1
ATOM 646 C CA . GLU A 1 86 ? -16.716 0.783 22.501 1.00 91.69 86 GLU A CA 1
ATOM 647 C C . GLU A 1 86 ? -16.097 1.869 21.618 1.00 91.69 86 GLU A C 1
ATOM 649 O O . GLU A 1 86 ? -16.015 1.691 20.402 1.00 91.69 86 GLU A O 1
ATOM 654 N N . GLU A 1 87 ? -15.587 2.952 22.212 1.00 94.56 87 GLU A N 1
ATOM 655 C CA . GLU A 1 87 ? -14.895 4.016 21.477 1.00 94.56 87 GLU A CA 1
ATOM 656 C C . GLU A 1 87 ? -13.648 3.479 20.755 1.00 94.56 87 GLU A C 1
ATOM 658 O O . GLU A 1 87 ? -13.403 3.798 19.588 1.00 94.56 87 GLU A O 1
ATOM 663 N N . LEU A 1 88 ? -12.863 2.623 21.417 1.00 93.25 88 LEU A N 1
ATOM 664 C CA . LEU A 1 88 ? -11.704 1.972 20.809 1.00 93.25 88 LEU A CA 1
ATOM 665 C C . LEU A 1 88 ? -12.107 1.099 19.614 1.00 93.25 88 LEU A C 1
ATOM 667 O O . LEU A 1 88 ? -11.441 1.159 18.581 1.00 93.25 88 LEU A O 1
ATOM 671 N N . ASN A 1 89 ? -13.188 0.326 19.731 1.00 90.25 89 ASN A N 1
ATOM 672 C CA . ASN A 1 89 ? -13.690 -0.508 18.637 1.00 90.25 89 ASN A CA 1
ATOM 673 C C . ASN A 1 89 ? -14.169 0.335 17.449 1.00 90.25 89 ASN A C 1
ATOM 675 O O . ASN A 1 89 ? -13.783 0.055 16.317 1.00 90.25 89 ASN A O 1
ATOM 679 N N . GLN A 1 90 ? -14.928 1.407 17.691 1.00 92.06 90 GLN A N 1
ATOM 680 C CA . GLN A 1 90 ? -15.362 2.326 16.630 1.00 92.06 90 GLN A CA 1
ATOM 681 C C . GLN A 1 90 ? -14.169 2.982 15.924 1.00 92.06 90 GLN A C 1
ATOM 683 O O . GLN A 1 90 ? -14.128 3.077 14.694 1.00 92.06 90 GLN A O 1
ATOM 688 N N . ASN A 1 91 ? -13.162 3.405 16.692 1.00 94.12 91 ASN A N 1
ATOM 689 C CA . ASN A 1 91 ? -11.931 3.948 16.131 1.00 94.12 91 ASN A CA 1
ATOM 690 C C . ASN A 1 91 ? -11.183 2.898 15.301 1.00 94.12 91 ASN A C 1
ATOM 692 O O . ASN A 1 91 ? -10.698 3.221 14.216 1.00 94.12 91 ASN A O 1
ATOM 696 N N . LEU A 1 92 ? -11.102 1.653 15.772 1.00 92.06 92 LEU A N 1
ATOM 697 C CA . LEU A 1 92 ? -10.455 0.561 15.048 1.00 92.06 92 LEU A CA 1
ATOM 698 C C . LEU A 1 92 ? -11.154 0.276 13.712 1.00 92.06 92 LEU A C 1
ATOM 700 O O . LEU A 1 92 ? -10.476 0.185 12.689 1.00 92.06 92 LEU A O 1
ATOM 704 N N . GLU A 1 93 ? -12.488 0.221 13.691 1.00 91.50 93 GLU A N 1
ATOM 705 C CA . GLU A 1 93 ? -13.272 0.065 12.458 1.00 91.50 93 GLU A CA 1
ATOM 706 C C . GLU A 1 93 ? -12.985 1.193 11.456 1.00 91.50 93 GLU A C 1
ATOM 708 O O . GLU A 1 93 ? -12.724 0.940 10.276 1.00 91.50 93 GLU A O 1
ATOM 713 N N . ALA A 1 94 ? -12.951 2.445 11.923 1.00 93.00 94 ALA A N 1
ATOM 714 C CA . ALA A 1 94 ? -12.618 3.587 11.076 1.00 93.00 94 ALA A CA 1
ATOM 715 C C . ALA A 1 94 ? -11.200 3.476 10.482 1.00 93.00 94 ALA A C 1
ATOM 717 O O . ALA A 1 94 ? -11.006 3.726 9.288 1.00 93.00 94 ALA A O 1
ATOM 718 N N . HIS A 1 95 ? -10.219 3.044 11.281 1.00 91.75 95 HIS A N 1
ATOM 719 C CA . HIS A 1 95 ? -8.845 2.839 10.813 1.00 91.75 95 HIS A CA 1
ATOM 720 C C . HIS A 1 95 ? -8.751 1.693 9.796 1.00 91.75 95 HIS A C 1
ATOM 722 O O . HIS A 1 95 ? -8.035 1.821 8.805 1.00 91.75 95 HIS A O 1
ATOM 728 N N . ILE A 1 96 ? -9.495 0.597 9.979 1.00 92.06 96 ILE A N 1
ATOM 729 C CA . ILE A 1 96 ? -9.560 -0.511 9.009 1.00 92.06 96 ILE A CA 1
ATOM 730 C C . ILE A 1 96 ? -10.109 -0.018 7.666 1.00 92.06 96 ILE A C 1
ATOM 732 O O . ILE A 1 96 ? -9.552 -0.326 6.608 1.00 92.06 96 ILE A O 1
ATOM 736 N N . HIS A 1 97 ? -11.169 0.794 7.685 1.00 91.88 97 HIS A N 1
ATOM 737 C CA . HIS A 1 97 ? -11.703 1.406 6.469 1.00 91.88 97 HIS A CA 1
ATOM 738 C C . HIS A 1 97 ? -10.683 2.314 5.773 1.00 91.88 97 HIS A C 1
ATOM 740 O O . HIS A 1 97 ? -10.557 2.271 4.545 1.00 91.88 97 HIS A O 1
ATOM 746 N N . GLU A 1 98 ? -9.926 3.106 6.532 1.00 93.56 98 GLU A N 1
ATOM 747 C CA . GLU A 1 98 ? -8.869 3.947 5.975 1.00 93.56 98 GLU A CA 1
ATOM 748 C C . GLU A 1 98 ? -7.734 3.119 5.355 1.00 93.56 98 GLU A C 1
ATOM 750 O O . GLU A 1 98 ? -7.323 3.398 4.225 1.00 93.56 98 GLU A O 1
ATOM 755 N N . VAL A 1 99 ? -7.282 2.062 6.036 1.00 92.94 99 VAL A N 1
ATOM 756 C CA . VAL A 1 99 ? -6.259 1.131 5.533 1.00 92.94 99 VAL A CA 1
ATOM 757 C C . VAL A 1 99 ? -6.702 0.468 4.227 1.00 92.94 99 VAL A C 1
ATOM 759 O O . VAL A 1 99 ? -5.920 0.413 3.275 1.00 92.94 99 VAL A O 1
ATOM 762 N N . ASN A 1 100 ? -7.957 0.023 4.132 1.00 91.44 100 ASN A N 1
ATOM 763 C CA . ASN A 1 100 ? -8.499 -0.554 2.898 1.00 91.44 100 ASN A CA 1
ATOM 764 C C . ASN A 1 100 ? -8.490 0.461 1.747 1.00 91.44 100 ASN A C 1
ATOM 766 O O . ASN A 1 100 ? -7.994 0.163 0.661 1.00 91.44 100 ASN A O 1
ATOM 770 N N . ARG A 1 101 ? -8.937 1.697 2.002 1.00 93.81 101 ARG A N 1
ATOM 771 C CA . ARG A 1 101 ? -8.923 2.770 0.998 1.00 93.81 101 ARG A CA 1
ATOM 772 C C . ARG A 1 101 ? -7.504 3.101 0.524 1.00 93.81 101 ARG A C 1
ATOM 774 O O . ARG A 1 101 ? -7.285 3.338 -0.663 1.00 93.81 101 ARG A O 1
ATOM 781 N N . LEU A 1 102 ? -6.535 3.155 1.438 1.00 93.50 102 LEU A N 1
ATOM 782 C CA . LEU A 1 102 ? -5.126 3.379 1.096 1.00 93.50 102 LEU A CA 1
ATOM 783 C C . LEU A 1 102 ? -4.554 2.221 0.271 1.00 93.50 102 LEU A C 1
ATOM 785 O O . LEU A 1 102 ? -3.822 2.469 -0.685 1.00 93.50 102 LEU A O 1
ATOM 789 N N . SER A 1 103 ? -4.933 0.985 0.597 1.00 93.94 103 SER A N 1
ATOM 790 C CA . SER A 1 103 ? -4.539 -0.212 -0.151 1.00 93.94 103 SER A CA 1
ATOM 791 C C . SER A 1 103 ? -5.053 -0.173 -1.592 1.00 93.94 103 SER A C 1
ATOM 793 O O . SER A 1 103 ? -4.281 -0.407 -2.517 1.00 93.94 103 SER A O 1
ATOM 795 N N . ASP A 1 104 ? -6.316 0.205 -1.804 1.00 92.75 104 ASP A N 1
ATOM 796 C CA . ASP A 1 104 ? -6.895 0.345 -3.150 1.00 92.75 104 ASP A CA 1
ATOM 797 C C . ASP A 1 104 ? -6.187 1.433 -3.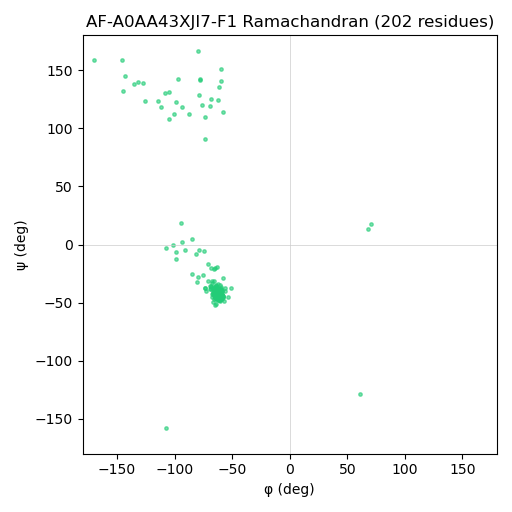976 1.00 92.75 104 ASP A C 1
ATOM 799 O O . ASP A 1 104 ? -5.890 1.248 -5.159 1.00 92.75 104 ASP A O 1
ATOM 803 N N . ASN A 1 105 ? -5.852 2.567 -3.350 1.00 95.06 105 ASN A N 1
ATOM 804 C CA . ASN A 1 105 ? -5.088 3.623 -4.018 1.00 95.06 105 ASN A CA 1
ATOM 805 C C . ASN A 1 105 ? -3.680 3.148 -4.412 1.00 95.06 105 ASN A C 1
ATOM 807 O O . ASN A 1 105 ? -3.201 3.479 -5.499 1.00 95.06 105 ASN A O 1
ATOM 811 N N . LEU A 1 106 ? -3.018 2.373 -3.545 1.00 94.81 106 LEU A N 1
ATOM 812 C CA . LEU A 1 106 ? -1.711 1.787 -3.839 1.00 94.81 106 LEU A CA 1
ATOM 813 C C . LEU A 1 106 ? -1.783 0.790 -4.998 1.00 94.81 106 LEU A C 1
ATOM 815 O O . LEU A 1 106 ? -0.907 0.821 -5.857 1.00 94.81 106 LEU A O 1
ATOM 819 N N . GLU A 1 107 ? -2.828 -0.038 -5.080 1.00 94.12 107 GLU A N 1
ATOM 820 C CA . GLU A 1 107 ? -3.036 -0.938 -6.224 1.00 94.12 107 GLU A CA 1
ATOM 821 C C . GLU A 1 107 ? -3.155 -0.165 -7.543 1.00 94.12 107 GLU A C 1
ATOM 823 O O . GLU A 1 107 ? -2.513 -0.530 -8.530 1.00 94.12 107 GLU A O 1
ATOM 828 N N . SER A 1 108 ? -3.915 0.936 -7.556 1.00 95.56 108 SER A N 1
ATOM 829 C CA . SER A 1 108 ? -4.021 1.799 -8.740 1.00 95.56 108 SER A CA 1
ATOM 830 C C . SER A 1 108 ? -2.667 2.400 -9.123 1.00 95.56 108 SER A C 1
ATOM 832 O O . SER A 1 108 ? -2.283 2.373 -10.291 1.00 95.56 108 SER A O 1
ATOM 834 N N . PHE A 1 109 ? -1.916 2.910 -8.146 1.00 95.81 109 PHE A N 1
ATOM 835 C CA . PHE A 1 109 ? -0.599 3.499 -8.384 1.00 95.81 109 PHE A CA 1
ATOM 836 C C . PHE A 1 109 ? 0.421 2.473 -8.905 1.00 95.81 109 PHE A C 1
ATOM 838 O O . PHE A 1 109 ? 1.219 2.768 -9.801 1.00 95.81 109 PHE A O 1
ATOM 845 N N . ILE A 1 110 ? 0.380 1.248 -8.376 1.00 96.62 110 ILE A N 1
ATOM 846 C CA . ILE A 1 110 ? 1.176 0.118 -8.863 1.00 96.62 110 ILE A CA 1
ATOM 847 C C . ILE A 1 110 ? 0.826 -0.180 -10.323 1.00 96.62 110 ILE A C 1
ATOM 849 O O . ILE A 1 110 ? 1.731 -0.276 -11.152 1.00 96.62 110 ILE A O 1
ATOM 853 N N . ALA A 1 111 ? -0.463 -0.272 -10.661 1.00 95.06 111 ALA A N 1
ATOM 854 C CA . ALA A 1 111 ? -0.906 -0.540 -12.027 1.00 95.06 111 ALA A CA 1
ATOM 855 C C . ALA A 1 111 ? -0.413 0.532 -13.017 1.00 95.06 111 ALA A C 1
ATOM 857 O O . ALA A 1 111 ? 0.115 0.197 -14.082 1.00 95.06 111 ALA A O 1
ATOM 858 N N . ASP A 1 112 ? -0.502 1.808 -12.639 1.00 97.12 112 ASP A N 1
ATOM 859 C CA . ASP A 1 112 ? 0.013 2.922 -13.441 1.00 97.12 112 ASP A CA 1
ATOM 860 C C . ASP A 1 112 ? 1.534 2.835 -13.629 1.00 97.12 112 ASP A C 1
ATOM 862 O O . ASP A 1 112 ? 2.053 3.028 -14.734 1.00 97.12 112 ASP A O 1
ATOM 866 N N . THR A 1 113 ? 2.262 2.493 -12.563 1.00 96.75 113 THR A N 1
ATOM 867 C CA . THR A 1 113 ? 3.720 2.329 -12.600 1.00 96.75 113 THR A CA 1
ATOM 868 C C . THR A 1 113 ? 4.125 1.193 -13.539 1.00 96.75 113 THR A C 1
ATOM 870 O O . THR A 1 113 ? 4.996 1.388 -14.390 1.00 96.75 113 THR A O 1
ATOM 873 N N . VAL A 1 114 ? 3.448 0.042 -13.475 1.00 95.94 114 VAL A N 1
ATOM 874 C CA . VAL A 1 114 ? 3.654 -1.074 -14.416 1.00 95.94 114 VAL A CA 1
ATOM 875 C C . VAL A 1 114 ? 3.404 -0.629 -15.857 1.00 95.94 114 VAL A C 1
ATOM 877 O O . VAL A 1 114 ? 4.210 -0.928 -16.742 1.00 95.94 114 VAL A O 1
ATOM 880 N N . GLY A 1 115 ? 2.335 0.131 -16.105 1.00 96.69 115 GLY A N 1
ATOM 881 C CA . GLY A 1 115 ? 2.048 0.684 -17.430 1.00 96.69 115 GLY A CA 1
ATOM 882 C C . GLY A 1 115 ? 3.155 1.610 -17.947 1.00 96.69 115 GLY A C 1
ATOM 883 O O . GLY A 1 115 ? 3.520 1.554 -19.123 1.00 96.69 115 GLY A O 1
ATOM 884 N N . ASN A 1 116 ? 3.741 2.437 -17.080 1.00 96.81 116 ASN A N 1
ATOM 885 C CA . ASN A 1 116 ? 4.854 3.318 -17.444 1.00 96.81 116 ASN A CA 1
ATOM 886 C C . ASN A 1 116 ? 6.151 2.548 -17.727 1.00 96.81 116 ASN A C 1
ATOM 888 O O . ASN A 1 116 ? 6.863 2.888 -18.676 1.00 96.81 116 ASN A O 1
ATOM 892 N N . ILE A 1 117 ? 6.436 1.486 -16.967 1.00 96.56 117 ILE A N 1
ATOM 893 C CA . ILE A 1 117 ? 7.569 0.587 -17.236 1.00 96.56 117 ILE A CA 1
ATOM 894 C C . ILE A 1 117 ? 7.422 -0.033 -18.629 1.00 96.56 117 ILE A C 1
ATOM 896 O O . ILE A 1 117 ? 8.363 0.012 -19.415 1.00 96.56 117 ILE A O 1
ATOM 900 N N . GLN A 1 118 ? 6.231 -0.536 -18.974 1.00 95.50 118 GLN A N 1
ATOM 901 C CA . GLN A 1 118 ? 5.964 -1.136 -20.289 1.00 95.50 118 GLN A CA 1
ATOM 902 C C . GLN A 1 118 ? 6.161 -0.145 -21.443 1.00 95.50 118 GLN A C 1
ATOM 904 O O . GLN A 1 118 ? 6.786 -0.484 -22.447 1.00 95.50 118 GLN A O 1
ATOM 909 N N . LYS A 1 119 ? 5.673 1.094 -21.297 1.00 97.19 119 LYS A N 1
ATOM 910 C CA . LYS A 1 119 ? 5.903 2.160 -22.288 1.00 97.19 119 LYS A CA 1
ATOM 911 C C . LYS A 1 119 ? 7.386 2.497 -22.428 1.00 97.19 119 LYS A C 1
ATOM 913 O O . LYS A 1 119 ? 7.866 2.718 -23.536 1.00 97.19 119 LYS A O 1
ATOM 918 N N . THR A 1 120 ? 8.116 2.536 -21.316 1.00 96.44 120 THR A N 1
ATOM 919 C CA . THR A 1 120 ? 9.556 2.826 -21.338 1.00 96.44 120 THR A CA 1
ATOM 920 C C . THR A 1 120 ? 10.326 1.705 -22.032 1.00 96.44 120 THR A C 1
ATOM 922 O O . THR A 1 120 ? 11.175 1.983 -22.872 1.00 96.44 120 THR A O 1
ATOM 925 N N . ASP A 1 121 ? 9.973 0.447 -21.770 1.00 95.31 121 ASP A N 1
ATOM 926 C CA . ASP A 1 121 ? 10.535 -0.715 -22.462 1.00 95.31 121 ASP A CA 1
ATOM 927 C C . ASP A 1 121 ? 10.294 -0.661 -23.986 1.00 95.31 121 ASP A C 1
ATOM 929 O O . ASP A 1 121 ? 11.195 -0.944 -24.778 1.00 95.31 121 ASP A O 1
ATOM 933 N N . GLU A 1 122 ? 9.113 -0.218 -24.431 1.00 96.25 122 GLU A N 1
ATOM 934 C CA . GLU A 1 122 ? 8.833 0.004 -25.856 1.00 96.25 122 GLU A CA 1
ATOM 935 C C . GLU A 1 122 ? 9.724 1.103 -26.462 1.00 96.25 122 GLU A C 1
ATOM 937 O O . GLU A 1 122 ? 10.285 0.920 -27.548 1.00 96.25 122 GLU A O 1
ATOM 942 N N . ILE A 1 123 ? 9.909 2.220 -25.749 1.00 96.06 123 ILE A N 1
ATOM 943 C CA . ILE A 1 123 ? 10.800 3.311 -26.171 1.00 96.06 123 ILE A CA 1
ATOM 944 C C . ILE A 1 123 ? 12.242 2.810 -26.296 1.00 96.06 123 ILE A C 1
ATOM 946 O O . ILE A 1 123 ? 12.891 3.080 -27.306 1.00 96.06 123 ILE A O 1
ATOM 950 N N . VAL A 1 124 ? 12.735 2.043 -25.321 1.00 95.75 124 VAL A N 1
ATOM 951 C CA . VAL A 1 124 ? 14.092 1.475 -25.348 1.00 95.75 124 VAL A CA 1
ATOM 952 C C . VAL A 1 124 ? 14.256 0.503 -26.517 1.00 95.75 124 VAL A C 1
ATOM 954 O O . VAL A 1 124 ? 15.246 0.570 -27.246 1.00 95.75 124 VAL A O 1
ATOM 957 N N . ARG A 1 125 ? 13.258 -0.350 -26.783 1.00 93.44 125 ARG A N 1
ATOM 958 C CA . ARG A 1 125 ? 13.258 -1.230 -27.965 1.00 93.44 125 ARG A CA 1
ATOM 959 C C . ARG A 1 125 ? 13.318 -0.441 -29.273 1.00 93.44 125 ARG A C 1
ATOM 961 O O . ARG A 1 125 ? 14.048 -0.824 -30.191 1.00 93.44 125 ARG A O 1
ATOM 968 N N . TYR A 1 126 ? 12.579 0.662 -29.368 1.00 95.75 126 TYR A N 1
ATOM 969 C CA . TYR A 1 126 ? 12.644 1.544 -30.530 1.00 95.75 126 TYR A CA 1
ATOM 970 C C . TYR A 1 126 ? 14.010 2.234 -30.653 1.00 95.75 126 TYR A C 1
ATOM 972 O O . TYR A 1 126 ? 14.571 2.269 -31.749 1.00 95.75 126 TYR A O 1
ATOM 980 N N . MET A 1 127 ? 14.585 2.712 -29.546 1.00 93.50 127 MET A N 1
ATOM 981 C CA . MET A 1 127 ? 15.936 3.278 -29.523 1.00 93.50 127 MET A CA 1
ATOM 982 C C . MET A 1 127 ? 16.969 2.277 -30.034 1.00 93.50 127 MET A C 1
ATOM 984 O O . MET A 1 127 ? 17.703 2.612 -30.956 1.00 93.50 127 MET A O 1
ATOM 988 N N . ASN A 1 128 ? 16.956 1.030 -29.555 1.00 93.50 128 ASN A N 1
ATOM 989 C CA . ASN A 1 128 ? 17.859 -0.023 -30.036 1.00 93.50 128 ASN A CA 1
ATOM 990 C C . ASN A 1 128 ? 17.747 -0.244 -31.548 1.00 93.50 128 ASN A C 1
ATOM 992 O O . ASN A 1 128 ? 18.744 -0.478 -32.233 1.00 93.50 128 ASN A O 1
ATOM 996 N N . LYS A 1 129 ? 16.537 -0.147 -32.108 1.00 95.06 129 LYS A N 1
ATOM 997 C CA . LYS A 1 129 ? 16.336 -0.228 -33.559 1.00 95.06 129 LYS A CA 1
ATOM 998 C C . LYS A 1 129 ? 16.992 0.950 -34.287 1.00 95.06 129 LYS A C 1
ATOM 1000 O O . LYS A 1 129 ? 17.657 0.730 -35.300 1.00 95.06 129 LYS A O 1
ATOM 1005 N N . VAL A 1 130 ? 16.824 2.175 -33.786 1.00 93.75 130 VAL A N 1
ATOM 1006 C CA . VAL A 1 130 ? 17.439 3.387 -34.357 1.00 93.75 130 VAL A CA 1
ATOM 1007 C C . VAL A 1 130 ? 18.962 3.336 -34.241 1.00 93.75 130 VAL A C 1
ATOM 1009 O O . VAL A 1 130 ? 19.659 3.636 -35.212 1.00 93.75 130 VAL A O 1
ATOM 1012 N N . THR A 1 131 ? 19.488 2.904 -33.098 1.00 94.56 131 THR A N 1
ATOM 1013 C CA . THR A 1 131 ? 20.924 2.742 -32.860 1.00 94.56 131 THR A CA 1
ATOM 1014 C C . THR A 1 131 ? 21.533 1.728 -33.821 1.00 94.56 131 THR A C 1
ATOM 1016 O O . THR A 1 131 ? 22.496 2.052 -34.515 1.00 94.56 131 THR A O 1
ATOM 1019 N N . ASN A 1 132 ? 20.913 0.555 -33.983 1.00 93.94 132 ASN A N 1
ATOM 1020 C CA . ASN A 1 132 ? 21.355 -0.449 -34.954 1.00 93.94 132 ASN A CA 1
ATOM 1021 C C . ASN A 1 132 ? 21.340 0.080 -36.395 1.00 93.94 132 ASN A C 1
ATOM 1023 O O . ASN A 1 132 ? 22.293 -0.126 -37.148 1.00 93.94 132 ASN A O 1
ATOM 1027 N N . GLN A 1 133 ? 20.285 0.800 -36.790 1.00 95.94 133 GLN A N 1
ATOM 1028 C CA . GLN A 1 133 ? 20.230 1.437 -38.110 1.00 95.94 133 GLN A CA 1
ATOM 1029 C C . GLN A 1 133 ? 21.342 2.477 -38.287 1.00 95.94 133 GLN A C 1
ATOM 1031 O O . GLN A 1 133 ? 21.982 2.521 -39.337 1.00 95.94 133 GLN A O 1
ATOM 1036 N N . THR A 1 134 ? 21.608 3.275 -37.256 1.00 94.88 134 THR A N 1
ATOM 1037 C CA . THR A 1 134 ? 22.672 4.287 -37.251 1.00 94.88 134 THR A CA 1
ATOM 1038 C C . THR A 1 134 ? 24.051 3.640 -37.351 1.00 94.88 134 THR A C 1
ATOM 1040 O O . THR A 1 134 ? 24.892 4.107 -38.118 1.00 94.88 134 THR A O 1
ATOM 1043 N N . ASN A 1 135 ? 24.266 2.518 -36.662 1.00 93.44 135 ASN A N 1
ATOM 1044 C CA . ASN A 1 135 ? 25.503 1.752 -36.743 1.00 93.44 135 ASN A CA 1
ATOM 1045 C C . ASN A 1 135 ? 25.742 1.211 -38.164 1.00 93.44 135 ASN A C 1
ATOM 1047 O O . ASN A 1 135 ? 26.838 1.343 -38.710 1.00 93.44 135 ASN A O 1
ATOM 1051 N N . ILE A 1 136 ? 24.697 0.678 -38.812 1.00 95.50 136 ILE A N 1
ATOM 1052 C CA . ILE A 1 136 ? 24.759 0.220 -40.211 1.00 95.50 136 ILE A CA 1
ATOM 1053 C C . ILE A 1 136 ? 25.045 1.389 -41.165 1.00 95.50 136 ILE A C 1
ATOM 1055 O O . ILE A 1 136 ? 25.844 1.248 -42.091 1.00 95.50 136 ILE A O 1
ATOM 1059 N N . LEU A 1 137 ? 24.433 2.557 -40.947 1.00 95.12 137 LEU A N 1
ATOM 1060 C CA . LEU A 1 137 ? 24.715 3.758 -41.741 1.00 95.12 137 LEU A CA 1
ATOM 1061 C C . LEU A 1 137 ? 26.172 4.213 -41.582 1.00 95.12 137 LEU A C 1
ATOM 1063 O O . LEU A 1 137 ? 26.827 4.504 -42.584 1.00 95.12 137 LEU A O 1
ATOM 1067 N N . GLY A 1 138 ? 26.694 4.215 -40.352 1.00 95.44 138 GLY A N 1
ATOM 1068 C CA . GLY A 1 138 ? 28.101 4.496 -40.066 1.00 95.44 138 GLY A CA 1
ATOM 1069 C C . GLY A 1 138 ? 29.040 3.497 -40.746 1.00 95.44 138 GLY A C 1
ATOM 1070 O O . GLY A 1 138 ? 30.028 3.897 -41.357 1.00 95.44 138 GLY A O 1
ATOM 1071 N N . LEU A 1 139 ? 28.699 2.205 -40.735 1.00 94.00 139 LEU A N 1
ATOM 1072 C CA . LEU A 1 139 ? 29.460 1.170 -41.436 1.00 94.00 139 LEU A CA 1
ATOM 1073 C C . LEU A 1 139 ? 29.497 1.414 -42.951 1.00 94.00 139 LEU A C 1
ATOM 1075 O O . LEU A 1 139 ? 30.570 1.385 -43.553 1.00 94.00 139 LEU A O 1
ATOM 1079 N N . ASN A 1 140 ? 28.345 1.695 -43.563 1.00 95.19 140 ASN A N 1
ATOM 1080 C CA . ASN A 1 140 ? 28.258 1.990 -44.994 1.00 95.19 140 ASN A CA 1
ATOM 1081 C C . ASN A 1 140 ? 29.073 3.239 -45.363 1.00 95.19 140 ASN A C 1
ATOM 1083 O O . ASN A 1 140 ? 29.776 3.238 -46.374 1.00 95.19 140 ASN A O 1
ATOM 1087 N N . ALA A 1 141 ? 29.039 4.278 -44.522 1.00 95.06 141 ALA A N 1
ATOM 1088 C CA . ALA A 1 141 ? 29.852 5.477 -44.704 1.00 95.06 141 ALA A CA 1
ATOM 1089 C C . ALA A 1 141 ? 31.357 5.178 -44.593 1.00 95.06 141 ALA A C 1
ATOM 1091 O O . ALA A 1 141 ? 32.136 5.681 -45.401 1.00 95.06 141 ALA A O 1
ATOM 1092 N N . SER A 1 142 ? 31.770 4.320 -43.654 1.00 95.25 142 SER A N 1
ATOM 1093 C CA . SER A 1 142 ? 33.161 3.859 -43.527 1.00 95.25 142 SER A CA 1
ATOM 1094 C C . SER A 1 142 ? 33.633 3.106 -44.777 1.00 95.25 142 SER A C 1
ATOM 1096 O O . SER A 1 142 ? 34.750 3.335 -45.244 1.00 95.25 142 SER A O 1
ATOM 1098 N N . ILE A 1 143 ? 32.789 2.241 -45.352 1.00 94.25 143 ILE A N 1
ATOM 1099 C CA . ILE A 1 143 ? 33.093 1.505 -46.591 1.00 94.25 143 ILE A CA 1
ATOM 1100 C C . ILE A 1 143 ? 33.274 2.473 -47.766 1.00 94.25 143 ILE A C 1
ATOM 1102 O O . ILE A 1 143 ? 34.263 2.378 -48.496 1.00 94.25 143 ILE A O 1
ATOM 1106 N N . GLU A 1 144 ? 32.359 3.428 -47.940 1.00 96.00 144 GLU A N 1
ATOM 1107 C CA . GLU A 1 144 ? 32.433 4.376 -49.056 1.00 96.00 144 GLU A CA 1
ATOM 1108 C C . GLU A 1 144 ? 33.609 5.356 -48.896 1.00 96.00 144 GLU A C 1
ATOM 1110 O O . GLU A 1 144 ? 34.299 5.672 -49.866 1.00 96.00 144 GLU A O 1
ATOM 1115 N N . ALA A 1 145 ? 33.924 5.760 -47.661 1.00 96.12 145 ALA A N 1
ATOM 1116 C CA . ALA A 1 145 ? 35.113 6.549 -47.355 1.00 96.12 145 ALA A CA 1
ATOM 1117 C C . ALA A 1 145 ? 36.409 5.802 -47.712 1.00 96.12 145 ALA A C 1
ATOM 1119 O O . ALA A 1 145 ? 37.314 6.392 -48.303 1.00 96.12 145 ALA A O 1
ATOM 1120 N N . ALA A 1 146 ? 36.492 4.499 -47.418 1.00 94.31 146 ALA A N 1
ATOM 1121 C CA . ALA A 1 146 ? 37.625 3.669 -47.826 1.00 94.31 146 ALA A CA 1
ATOM 1122 C C . ALA A 1 146 ? 37.725 3.551 -49.357 1.00 94.31 146 ALA A C 1
ATOM 1124 O O . ALA A 1 146 ? 38.820 3.626 -49.917 1.00 94.31 146 ALA A O 1
ATOM 1125 N N . ARG A 1 147 ? 36.584 3.430 -50.046 1.00 95.38 147 ARG A N 1
ATOM 1126 C CA . ARG A 1 147 ? 36.508 3.359 -51.513 1.00 95.38 147 ARG A CA 1
ATOM 1127 C C . ARG A 1 147 ? 36.987 4.643 -52.197 1.00 95.38 147 ARG A C 1
ATOM 1129 O O . ARG A 1 147 ? 37.620 4.568 -53.247 1.00 95.38 147 ARG A O 1
ATOM 1136 N N . ALA A 1 148 ? 36.730 5.801 -51.592 1.00 96.00 148 ALA A N 1
ATOM 1137 C CA . ALA A 1 148 ? 37.198 7.103 -52.069 1.00 96.00 148 ALA A CA 1
ATOM 1138 C C . ALA A 1 148 ? 38.705 7.356 -51.830 1.00 96.00 148 ALA A C 1
ATOM 1140 O O . ALA A 1 148 ? 39.241 8.371 -52.285 1.00 96.00 148 ALA A O 1
ATOM 1141 N N . GLY A 1 149 ? 39.409 6.457 -51.130 1.00 93.12 149 GLY A N 1
ATOM 1142 C CA . GLY A 1 149 ? 40.850 6.551 -50.897 1.00 93.12 149 GLY A CA 1
ATOM 1143 C C . GLY A 1 149 ? 41.243 7.816 -50.126 1.00 93.12 149 GLY A C 1
ATOM 1144 O O . GLY A 1 149 ? 40.683 8.122 -49.075 1.00 93.12 149 GLY A O 1
ATOM 1145 N N . GLU A 1 150 ? 42.213 8.577 -50.642 1.00 93.19 150 GLU A N 1
ATOM 1146 C CA . GLU A 1 150 ? 42.691 9.811 -49.993 1.00 93.19 150 GLU A CA 1
ATOM 1147 C C . GLU A 1 150 ? 41.588 10.862 -49.808 1.00 93.19 150 GLU A C 1
ATOM 1149 O O . GLU A 1 150 ? 41.538 11.519 -48.767 1.00 93.19 150 GLU A O 1
ATOM 1154 N N . ALA A 1 151 ? 40.668 10.977 -50.772 1.00 93.56 151 ALA A N 1
ATOM 1155 C CA . ALA A 1 151 ? 39.568 11.940 -50.722 1.00 93.56 151 ALA A CA 1
ATOM 1156 C C . ALA A 1 151 ? 38.537 11.613 -49.623 1.00 93.56 151 ALA A C 1
ATOM 1158 O O . ALA A 1 151 ? 37.802 12.495 -49.181 1.00 93.56 151 ALA A O 1
ATOM 1159 N N . GLY A 1 152 ? 38.496 10.361 -49.153 1.00 94.69 152 GLY A N 1
ATOM 1160 C CA . GLY A 1 152 ? 37.565 9.885 -48.130 1.00 94.69 152 GLY A CA 1
ATOM 1161 C C . GLY A 1 152 ? 38.069 9.984 -46.689 1.00 94.69 152 GLY A C 1
ATOM 1162 O O . GLY A 1 152 ? 37.302 9.705 -45.770 1.00 94.69 152 GLY A O 1
ATOM 1163 N N . ARG A 1 153 ? 39.323 10.398 -46.443 1.00 92.81 153 ARG A N 1
ATOM 1164 C CA . ARG A 1 153 ? 39.926 10.367 -45.091 1.00 92.81 153 ARG A CA 1
ATOM 1165 C C . ARG A 1 153 ? 39.115 11.129 -44.034 1.00 92.81 153 ARG A C 1
ATOM 1167 O O . ARG A 1 153 ? 38.975 10.640 -42.918 1.00 92.81 153 ARG A O 1
ATOM 1174 N N . GLY A 1 154 ? 38.562 12.294 -44.378 1.00 93.00 154 GLY A N 1
ATOM 1175 C CA . GLY A 1 154 ? 37.709 13.069 -43.465 1.00 93.00 154 GLY A CA 1
ATOM 1176 C C . GLY A 1 154 ? 36.386 12.363 -43.146 1.00 93.00 154 GLY A C 1
ATOM 1177 O O . GLY A 1 154 ? 35.977 12.304 -41.989 1.00 93.00 154 GLY A O 1
ATOM 1178 N N . PHE A 1 155 ? 35.759 11.750 -44.154 1.00 93.25 155 PHE A N 1
ATOM 1179 C CA . PHE A 1 155 ? 34.526 10.978 -43.983 1.00 93.25 155 PHE A CA 1
ATOM 1180 C C . PHE A 1 155 ? 34.741 9.705 -43.160 1.00 93.25 155 PHE A C 1
ATOM 1182 O O . PHE A 1 155 ? 33.868 9.344 -42.377 1.00 93.25 155 PHE A O 1
ATOM 1189 N N . ALA A 1 156 ? 35.912 9.069 -43.262 1.00 94.81 156 ALA A N 1
ATOM 1190 C CA . ALA A 1 156 ? 36.252 7.897 -42.455 1.00 94.81 156 ALA A CA 1
ATOM 1191 C C . ALA A 1 156 ? 36.289 8.213 -40.947 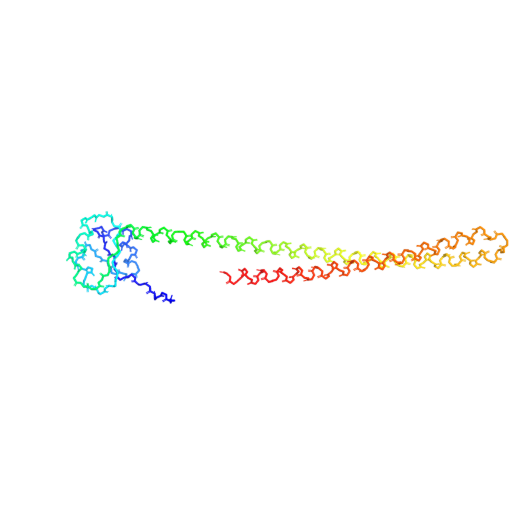1.00 94.81 156 ALA A C 1
ATOM 1193 O O . ALA A 1 156 ? 35.853 7.398 -40.134 1.00 94.81 156 ALA A O 1
ATOM 1194 N N . VAL A 1 157 ? 36.769 9.404 -40.562 1.00 95.62 157 VAL A N 1
ATOM 1195 C CA . VAL A 1 157 ? 36.767 9.848 -39.156 1.00 95.62 157 VAL A CA 1
ATOM 1196 C C . VAL A 1 157 ? 35.335 10.042 -38.661 1.00 95.62 157 VAL A C 1
ATOM 1198 O O . VAL A 1 157 ? 34.984 9.526 -37.603 1.00 95.62 157 VAL A O 1
ATOM 1201 N N . VAL A 1 158 ? 34.491 10.722 -39.444 1.00 96.06 158 VAL A N 1
ATOM 1202 C CA . VAL A 1 158 ? 33.078 10.938 -39.091 1.00 96.06 158 VAL A CA 1
ATOM 1203 C C . VAL A 1 158 ? 32.329 9.609 -38.979 1.00 96.06 158 VAL A C 1
ATOM 1205 O O . VAL A 1 158 ? 31.600 9.398 -38.016 1.00 96.06 158 VAL A O 1
ATOM 1208 N N . ALA A 1 159 ? 32.537 8.687 -39.919 1.00 96.38 159 ALA A N 1
ATOM 1209 C CA . ALA A 1 159 ? 31.897 7.377 -39.907 1.00 96.38 159 ALA A CA 1
ATOM 1210 C C . ALA A 1 159 ? 32.270 6.557 -38.659 1.00 96.38 159 ALA A C 1
ATOM 1212 O O . ALA A 1 159 ? 31.395 5.960 -38.030 1.00 96.38 159 ALA A O 1
ATOM 1213 N N . LYS A 1 160 ? 33.544 6.595 -38.245 1.00 95.31 160 LYS A N 1
ATOM 1214 C CA . LYS A 1 160 ? 34.001 5.960 -37.002 1.00 95.31 160 LYS A CA 1
ATOM 1215 C C . LYS A 1 160 ? 33.354 6.583 -35.762 1.00 95.31 160 LYS A C 1
ATOM 1217 O O . LYS A 1 160 ? 32.977 5.849 -34.851 1.00 95.31 160 LYS A O 1
ATOM 1222 N N . GLU A 1 161 ? 33.200 7.904 -35.730 1.00 96.69 161 GLU A N 1
ATOM 1223 C CA . GLU A 1 161 ? 32.533 8.591 -34.618 1.00 96.69 161 GLU A CA 1
ATOM 1224 C C . GLU A 1 161 ? 31.045 8.219 -34.536 1.00 96.69 161 GLU A C 1
ATOM 1226 O O . GLU A 1 161 ? 30.542 7.923 -33.457 1.00 96.69 161 GLU A O 1
ATOM 1231 N N . VAL A 1 162 ? 30.353 8.123 -35.678 1.00 95.94 162 VAL A N 1
ATOM 1232 C CA . VAL A 1 162 ? 28.954 7.660 -35.740 1.00 95.94 162 VAL A CA 1
ATOM 1233 C C . VAL A 1 162 ? 28.810 6.236 -35.193 1.00 95.94 162 VAL A C 1
ATOM 1235 O O . VAL A 1 162 ? 27.896 5.975 -34.414 1.00 95.94 162 VAL A O 1
ATOM 1238 N N . GLN A 1 163 ? 29.720 5.321 -35.548 1.00 94.75 163 GLN A N 1
ATOM 1239 C CA . GLN A 1 163 ? 29.721 3.958 -34.997 1.00 94.75 163 GLN A CA 1
ATOM 1240 C C . GLN A 1 163 ? 30.001 3.945 -33.489 1.00 94.75 163 GLN A C 1
ATOM 1242 O O . GLN A 1 163 ? 29.361 3.202 -32.750 1.00 94.75 163 GLN A O 1
ATOM 1247 N N . SER A 1 164 ? 30.926 4.787 -33.019 1.00 95.81 164 SER A N 1
ATOM 1248 C CA . SER A 1 164 ? 31.225 4.946 -31.591 1.00 95.81 164 SER A CA 1
ATOM 1249 C C . SER A 1 164 ? 29.994 5.418 -30.806 1.00 95.81 164 SER A C 1
ATOM 1251 O O . SER A 1 164 ? 29.627 4.811 -29.802 1.00 95.81 164 SER A O 1
ATOM 1253 N N . LEU A 1 165 ? 29.298 6.448 -31.301 1.00 94.94 165 LEU A N 1
ATOM 1254 C CA . LEU A 1 165 ? 28.067 6.965 -30.697 1.00 94.94 165 LEU A CA 1
ATOM 1255 C C . LEU A 1 165 ? 26.942 5.928 -30.683 1.00 94.94 165 LEU A C 1
ATOM 1257 O O . LEU A 1 165 ? 26.207 5.844 -29.698 1.00 94.94 165 LEU A O 1
ATOM 1261 N N . ALA A 1 166 ? 26.819 5.131 -31.747 1.00 94.75 166 ALA A N 1
ATOM 1262 C CA . ALA A 1 166 ? 25.843 4.052 -31.795 1.00 94.75 166 ALA A CA 1
ATOM 1263 C C . ALA A 1 166 ? 26.149 2.984 -30.734 1.00 94.75 166 ALA A C 1
ATOM 1265 O O . ALA A 1 166 ? 25.300 2.701 -29.898 1.00 94.75 166 ALA A O 1
ATOM 1266 N N . ASN A 1 167 ? 27.385 2.484 -30.672 1.00 92.81 167 ASN A N 1
ATOM 1267 C CA . ASN A 1 167 ? 27.771 1.489 -29.666 1.00 92.81 167 ASN A CA 1
ATOM 1268 C C . ASN A 1 167 ? 27.573 2.009 -28.231 1.00 92.81 167 ASN A C 1
ATOM 1270 O O . ASN A 1 167 ? 27.093 1.281 -27.369 1.00 92.81 167 ASN A O 1
ATOM 1274 N N . ASN A 1 168 ? 27.897 3.281 -27.969 1.00 94.19 168 ASN A N 1
ATOM 1275 C CA . ASN A 1 168 ? 27.648 3.894 -26.660 1.00 94.19 168 ASN A CA 1
ATOM 1276 C C . ASN A 1 168 ? 26.146 3.973 -26.337 1.00 94.19 168 ASN A C 1
ATOM 1278 O O . ASN A 1 168 ? 25.757 3.808 -25.183 1.00 94.19 168 ASN A O 1
ATOM 1282 N N . SER A 1 169 ? 25.304 4.217 -27.345 1.00 93.75 169 SER A N 1
ATOM 1283 C CA . SER A 1 169 ? 23.848 4.257 -27.179 1.00 93.75 169 SER A CA 1
ATOM 1284 C C . SER A 1 169 ? 23.269 2.876 -26.858 1.00 93.75 169 SER A C 1
ATOM 1286 O O . SER A 1 169 ? 22.346 2.796 -26.051 1.00 93.75 169 SER A O 1
ATOM 1288 N N . ASP A 1 170 ? 23.824 1.801 -27.430 1.00 92.00 170 ASP A N 1
ATOM 1289 C CA . ASP A 1 170 ? 23.432 0.423 -27.099 1.00 92.00 170 ASP A 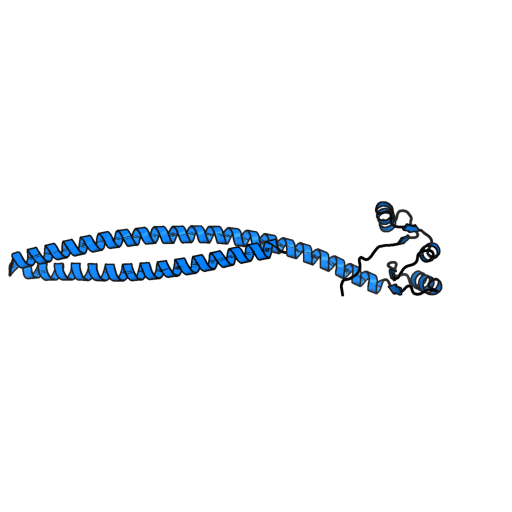CA 1
ATOM 1290 C C . ASP A 1 170 ? 23.755 0.093 -25.631 1.00 92.00 170 ASP A C 1
ATOM 1292 O O . ASP A 1 170 ? 22.885 -0.386 -24.905 1.00 92.00 170 ASP A O 1
ATOM 1296 N N . THR A 1 171 ? 24.954 0.445 -25.149 1.00 93.19 171 THR A N 1
ATOM 1297 C CA . THR A 1 171 ? 25.331 0.255 -23.734 1.00 93.19 171 THR A CA 1
ATOM 1298 C C . THR A 1 171 ? 24.382 0.991 -22.782 1.00 93.19 171 THR A C 1
ATOM 1300 O O . THR A 1 171 ? 23.931 0.428 -21.787 1.00 93.19 171 THR A O 1
ATOM 1303 N N . LEU A 1 172 ? 24.024 2.243 -23.092 1.00 93.69 172 LEU A N 1
ATOM 1304 C CA . LEU A 1 172 ? 23.071 3.009 -22.279 1.00 93.69 172 LEU A CA 1
ATOM 1305 C C . LEU A 1 172 ? 21.679 2.367 -22.265 1.00 93.69 172 LEU A C 1
ATOM 1307 O O . LEU A 1 172 ? 21.005 2.367 -21.236 1.00 93.69 172 LEU A O 1
ATOM 1311 N N . ALA A 1 173 ? 21.237 1.802 -23.388 1.00 92.44 173 ALA A N 1
ATOM 1312 C CA . ALA A 1 173 ? 19.965 1.096 -23.453 1.00 92.44 173 ALA A CA 1
ATOM 1313 C C . ALA A 1 173 ? 19.964 -0.186 -22.601 1.00 92.44 173 ALA A C 1
ATOM 1315 O O . ALA A 1 173 ? 18.959 -0.493 -21.957 1.00 92.44 173 ALA A O 1
ATOM 1316 N N . GLU A 1 174 ? 21.082 -0.916 -22.546 1.00 92.81 174 GLU A N 1
ATOM 1317 C CA . GLU A 1 174 ? 21.249 -2.059 -21.638 1.00 92.81 174 GLU A CA 1
ATOM 1318 C C . GLU A 1 174 ? 21.163 -1.640 -20.163 1.00 92.81 174 GLU A C 1
ATOM 1320 O O . GLU A 1 174 ? 20.468 -2.292 -19.376 1.00 92.81 174 GLU A O 1
ATOM 1325 N N . GLU A 1 175 ? 21.793 -0.524 -19.786 1.00 95.69 175 GLU A N 1
ATOM 1326 C CA . GLU A 1 175 ? 21.691 0.030 -18.430 1.00 95.69 175 GLU A CA 1
ATOM 1327 C C . GLU A 1 175 ? 20.251 0.420 -18.074 1.00 95.69 175 GLU A C 1
ATOM 1329 O O . GLU A 1 175 ? 19.771 0.079 -16.989 1.00 95.69 175 GLU A O 1
ATOM 1334 N N . ILE A 1 176 ? 19.526 1.068 -18.995 1.00 95.56 176 ILE A N 1
ATOM 1335 C CA . ILE A 1 176 ? 18.110 1.409 -18.793 1.00 95.56 176 ILE A CA 1
ATOM 1336 C C . ILE A 1 176 ? 17.278 0.139 -18.583 1.00 95.56 176 ILE A C 1
ATOM 1338 O O . ILE A 1 176 ? 16.486 0.087 -17.644 1.00 95.56 176 ILE A O 1
ATOM 1342 N N . ASN A 1 177 ? 17.476 -0.903 -19.395 1.00 94.12 177 ASN A N 1
ATOM 1343 C CA . ASN A 1 177 ? 16.763 -2.176 -19.234 1.00 94.12 177 ASN A CA 1
ATOM 1344 C C . ASN A 1 177 ? 17.038 -2.829 -17.873 1.00 94.12 177 ASN A C 1
ATOM 1346 O O . ASN A 1 177 ? 16.118 -3.344 -17.237 1.00 94.12 177 ASN A O 1
ATOM 1350 N N . SER A 1 178 ? 18.283 -2.771 -17.396 1.00 96.25 178 SER A N 1
ATOM 1351 C CA . SER A 1 178 ? 18.654 -3.258 -16.062 1.00 96.25 178 SER A CA 1
ATOM 1352 C C . SER A 1 178 ? 17.916 -2.499 -14.953 1.00 96.25 178 SER A C 1
ATOM 1354 O O . SER A 1 178 ? 17.362 -3.110 -14.037 1.00 96.25 178 SER A O 1
ATOM 1356 N N . ILE A 1 179 ? 17.839 -1.168 -15.058 1.00 96.56 179 ILE A N 1
ATOM 1357 C CA . ILE A 1 179 ? 17.097 -0.326 -14.109 1.00 96.56 179 ILE A CA 1
ATOM 1358 C C . ILE A 1 179 ? 15.597 -0.641 -14.156 1.00 96.56 179 ILE A C 1
ATOM 1360 O O . ILE A 1 179 ? 14.989 -0.829 -13.105 1.00 96.56 179 ILE A O 1
ATOM 1364 N N . LEU A 1 180 ? 15.002 -0.757 -15.347 1.00 95.88 180 LEU A N 1
ATOM 1365 C CA . LEU A 1 180 ? 13.591 -1.127 -15.504 1.00 95.88 180 LEU A CA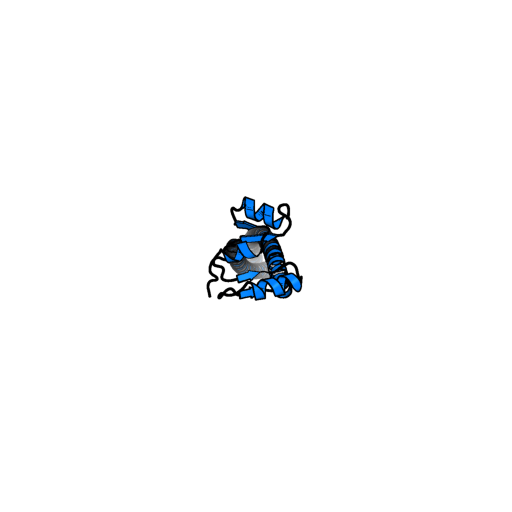 1
ATOM 1366 C C . LEU A 1 180 ? 13.282 -2.497 -14.890 1.00 95.88 180 LEU A C 1
ATOM 1368 O O . LEU A 1 180 ? 12.238 -2.660 -14.261 1.00 95.88 180 LEU A O 1
ATOM 1372 N N . GLY A 1 181 ? 14.198 -3.460 -15.028 1.00 95.62 181 GLY A N 1
ATOM 1373 C CA . GLY A 1 181 ? 14.091 -4.771 -14.389 1.00 95.62 181 GLY A CA 1
ATOM 1374 C C . GLY A 1 181 ? 14.017 -4.676 -12.865 1.00 95.62 181 GLY A C 1
ATOM 1375 O O . GLY A 1 181 ? 13.131 -5.277 -12.265 1.00 95.62 181 GLY A O 1
ATOM 1376 N N . LYS A 1 182 ? 14.883 -3.862 -12.248 1.00 97.19 182 LYS A N 1
ATOM 1377 C CA . LYS A 1 182 ? 14.861 -3.628 -10.793 1.00 97.19 182 LYS A CA 1
ATOM 1378 C C . LYS A 1 182 ? 13.574 -2.955 -10.330 1.00 97.19 182 LYS A C 1
ATOM 1380 O O . LYS A 1 182 ? 12.959 -3.413 -9.378 1.00 97.19 182 LYS A O 1
ATOM 1385 N N . ILE A 1 183 ? 13.124 -1.918 -11.040 1.00 96.25 183 ILE A N 1
ATOM 1386 C CA . ILE A 1 183 ? 11.866 -1.233 -10.704 1.00 96.25 183 ILE A CA 1
ATOM 1387 C C . ILE A 1 183 ? 10.694 -2.221 -10.772 1.00 96.25 183 ILE A C 1
ATOM 1389 O O . ILE A 1 183 ? 9.800 -2.178 -9.933 1.00 96.25 183 ILE A O 1
ATOM 1393 N N . LYS A 1 184 ? 10.690 -3.131 -11.751 1.00 95.56 184 LYS A N 1
ATOM 1394 C CA . LYS A 1 184 ? 9.657 -4.163 -11.851 1.00 95.56 184 LYS A CA 1
ATOM 1395 C C . LYS A 1 184 ? 9.658 -5.098 -10.634 1.00 95.56 184 LYS A C 1
ATOM 1397 O O . LYS A 1 184 ? 8.586 -5.376 -10.108 1.00 95.56 184 LYS A O 1
ATOM 1402 N N . GLU A 1 185 ? 10.828 -5.540 -10.182 1.00 96.88 185 GLU A N 1
ATOM 1403 C CA . GLU A 1 185 ? 10.971 -6.371 -8.978 1.00 96.88 185 GLU A CA 1
ATOM 1404 C C . GLU A 1 185 ? 10.479 -5.637 -7.716 1.00 96.88 185 GLU A C 1
ATOM 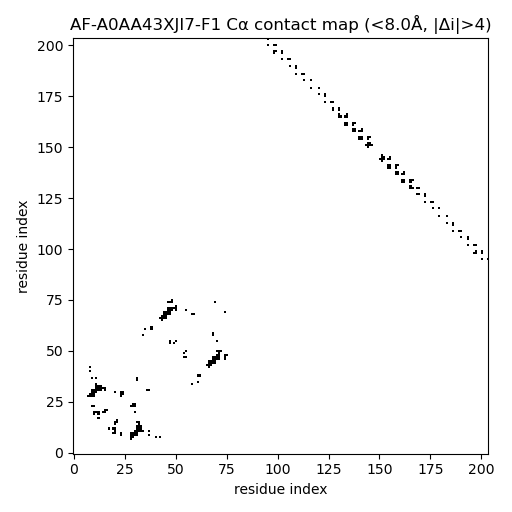1406 O O . GLU A 1 185 ? 9.695 -6.189 -6.943 1.00 96.88 185 GLU A O 1
ATOM 1411 N N . ASP A 1 186 ? 10.845 -4.362 -7.553 1.00 96.44 186 ASP A N 1
ATOM 1412 C CA . ASP A 1 186 ? 10.382 -3.525 -6.436 1.00 96.44 186 ASP A CA 1
ATOM 1413 C C . ASP A 1 186 ? 8.848 -3.375 -6.430 1.00 96.44 186 ASP A C 1
ATOM 1415 O O . ASP A 1 186 ? 8.194 -3.417 -5.379 1.00 96.44 186 ASP A O 1
ATOM 1419 N N . VAL A 1 187 ? 8.247 -3.227 -7.615 1.00 96.25 187 VAL A N 1
ATOM 1420 C CA . VAL A 1 187 ? 6.792 -3.139 -7.786 1.00 96.25 187 VAL A CA 1
ATOM 1421 C C . VAL A 1 187 ? 6.102 -4.461 -7.441 1.00 96.25 187 VAL A C 1
ATOM 1423 O O . VAL A 1 187 ? 5.085 -4.445 -6.746 1.00 96.25 187 VAL A O 1
ATOM 1426 N N . GLU A 1 188 ? 6.652 -5.601 -7.865 1.00 94.75 188 GLU A N 1
ATOM 1427 C CA . GLU A 1 188 ? 6.139 -6.931 -7.505 1.00 94.75 188 GLU A CA 1
ATOM 1428 C C . GLU A 1 188 ? 6.189 -7.156 -5.983 1.00 94.75 188 GLU A C 1
ATOM 1430 O O . GLU A 1 188 ? 5.212 -7.623 -5.388 1.00 94.75 188 GLU A O 1
ATOM 1435 N N . GLY A 1 189 ? 7.280 -6.744 -5.326 1.00 96.00 189 GLY A N 1
ATOM 1436 C CA . GLY A 1 189 ? 7.399 -6.782 -3.866 1.00 96.00 189 GLY A CA 1
ATOM 1437 C C . GLY A 1 189 ? 6.362 -5.900 -3.164 1.00 96.00 189 GLY A C 1
ATOM 1438 O O . GLY A 1 189 ? 5.706 -6.335 -2.216 1.00 96.00 189 GLY A O 1
ATOM 1439 N N . THR A 1 190 ? 6.149 -4.683 -3.670 1.00 94.81 190 THR A N 1
ATOM 1440 C CA . THR A 1 190 ? 5.134 -3.760 -3.137 1.00 94.81 190 THR A CA 1
ATOM 1441 C C . THR A 1 190 ? 3.723 -4.337 -3.293 1.00 94.81 190 THR A C 1
ATOM 1443 O O . THR A 1 190 ? 2.913 -4.253 -2.371 1.00 94.81 190 THR A O 1
ATOM 1446 N N . GLN A 1 191 ? 3.427 -4.986 -4.421 1.00 94.38 191 GLN A N 1
ATOM 1447 C CA . GLN A 1 191 ? 2.131 -5.623 -4.660 1.00 94.38 191 GLN A CA 1
ATOM 1448 C C . GLN A 1 191 ? 1.845 -6.751 -3.657 1.00 94.38 191 GLN A C 1
ATOM 1450 O O . GLN A 1 191 ? 0.718 -6.871 -3.172 1.00 94.38 191 GLN A O 1
ATOM 1455 N N . ALA A 1 192 ? 2.857 -7.552 -3.308 1.00 94.44 192 ALA A N 1
ATOM 1456 C CA . ALA A 1 192 ? 2.723 -8.580 -2.277 1.00 94.44 192 ALA A CA 1
ATOM 1457 C C . ALA A 1 192 ? 2.406 -7.969 -0.901 1.00 94.44 192 ALA A C 1
ATOM 1459 O O . ALA A 1 192 ? 1.475 -8.417 -0.235 1.00 94.44 192 ALA A O 1
ATOM 1460 N N . MET A 1 193 ? 3.099 -6.891 -0.516 1.00 93.69 193 MET A N 1
ATOM 1461 C CA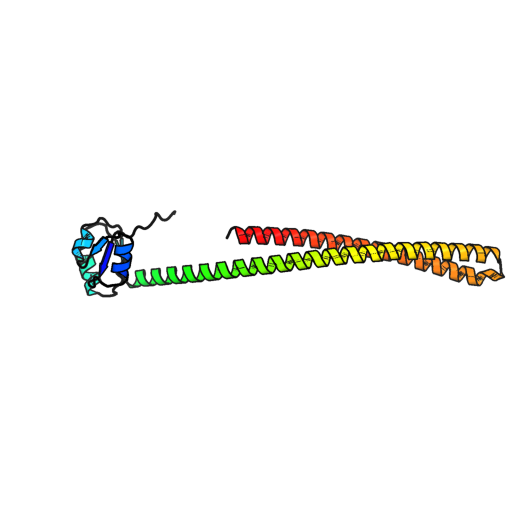 . MET A 1 193 ? 2.840 -6.196 0.754 1.00 93.69 193 MET A CA 1
ATOM 1462 C C . MET A 1 193 ? 1.417 -5.629 0.835 1.00 93.69 193 MET A C 1
ATOM 1464 O O . MET A 1 193 ? 0.776 -5.724 1.880 1.00 93.69 193 MET A O 1
ATOM 1468 N N . VAL A 1 194 ? 0.900 -5.061 -0.259 1.00 93.75 194 VAL A N 1
ATOM 1469 C CA . VAL A 1 194 ? -0.479 -4.540 -0.307 1.00 93.75 194 VAL A CA 1
ATOM 1470 C C . VAL A 1 194 ? -1.505 -5.664 -0.145 1.00 93.75 194 VAL A C 1
ATOM 1472 O O . VAL A 1 194 ? -2.508 -5.494 0.550 1.00 93.75 194 VAL A O 1
ATOM 1475 N N . LYS A 1 195 ? -1.241 -6.839 -0.726 1.00 90.88 195 LYS A N 1
ATOM 1476 C CA . LYS A 1 195 ? -2.094 -8.015 -0.538 1.00 90.88 195 LYS A CA 1
ATOM 1477 C C . LYS A 1 195 ? -2.117 -8.467 0.926 1.00 90.88 195 LYS A C 1
ATOM 1479 O O . LYS A 1 195 ? -3.198 -8.680 1.472 1.00 90.88 195 LYS A O 1
ATOM 1484 N N . ASP A 1 196 ? -0.952 -8.564 1.564 1.00 92.62 196 ASP A N 1
ATOM 1485 C CA . ASP A 1 196 ? -0.847 -8.946 2.977 1.00 92.62 196 ASP A CA 1
ATOM 1486 C C . ASP A 1 196 ? -1.573 -7.941 3.887 1.00 92.62 196 ASP A C 1
ATOM 1488 O O . ASP A 1 196 ? -2.260 -8.333 4.834 1.00 92.62 196 ASP A O 1
ATOM 1492 N N . LEU A 1 197 ? -1.488 -6.644 3.565 1.00 91.06 197 LEU A N 1
ATOM 1493 C CA . LEU A 1 197 ? -2.187 -5.576 4.281 1.00 91.06 197 LEU A CA 1
ATOM 1494 C C . LEU A 1 197 ? -3.714 -5.746 4.220 1.00 91.06 197 LEU A C 1
ATOM 1496 O O . LEU A 1 197 ? -4.378 -5.658 5.254 1.00 91.06 197 LEU A O 1
ATOM 1500 N N . LYS A 1 198 ? -4.269 -6.051 3.039 1.00 87.62 198 LYS A N 1
ATOM 1501 C CA . LYS A 1 198 ? -5.706 -6.336 2.871 1.00 87.62 198 LYS A CA 1
ATOM 1502 C C . LYS A 1 198 ? -6.150 -7.578 3.640 1.00 87.62 198 LYS A C 1
ATOM 1504 O O . LYS A 1 198 ? -7.212 -7.572 4.258 1.00 87.62 198 LYS A O 1
ATOM 1509 N N . GLU A 1 199 ? -5.349 -8.642 3.632 1.00 89.00 199 GLU A N 1
ATOM 1510 C CA . GLU A 1 199 ? -5.663 -9.856 4.394 1.00 89.00 199 GLU A CA 1
ATOM 1511 C C . GLU A 1 199 ? -5.647 -9.616 5.908 1.00 89.00 199 GLU A C 1
ATOM 1513 O O . GLU A 1 199 ? -6.459 -10.201 6.624 1.00 89.00 199 GLU A O 1
ATOM 1518 N N . ALA A 1 200 ? -4.737 -8.774 6.403 1.00 87.19 200 ALA A N 1
ATOM 1519 C CA . ALA A 1 200 ? -4.698 -8.386 7.809 1.00 87.19 200 ALA A CA 1
ATOM 1520 C C . ALA A 1 200 ? -5.915 -7.529 8.188 1.00 87.19 200 ALA A C 1
ATOM 1522 O O . ALA A 1 200 ? -6.561 -7.808 9.196 1.00 87.19 200 ALA A O 1
ATOM 1523 N N . ALA A 1 201 ? -6.264 -6.546 7.353 1.00 84.12 201 ALA A N 1
ATOM 1524 C CA . ALA A 1 201 ? -7.417 -5.673 7.564 1.00 84.12 201 ALA A CA 1
ATOM 1525 C C . ALA A 1 201 ? -8.762 -6.419 7.492 1.00 84.12 201 ALA A C 1
ATOM 1527 O O . ALA A 1 201 ? -9.694 -6.045 8.189 1.00 84.12 201 ALA A O 1
ATOM 1528 N N . GLY A 1 202 ? -8.872 -7.482 6.686 1.00 77.25 202 GLY A N 1
ATOM 1529 C CA . GLY A 1 202 ? -10.088 -8.302 6.587 1.00 77.25 202 GLY A CA 1
ATOM 1530 C C . GLY A 1 202 ? -10.259 -9.364 7.683 1.00 77.25 202 GLY A C 1
ATOM 1531 O O . GLY A 1 202 ? -11.299 -10.018 7.727 1.00 77.25 202 GLY A O 1
ATOM 1532 N N . LYS A 1 203 ? -9.242 -9.587 8.527 1.00 65.50 203 LYS A N 1
ATOM 1533 C CA . LYS A 1 203 ? -9.289 -10.518 9.674 1.00 65.50 203 LYS A CA 1
ATOM 1534 C C . LYS A 1 203 ? -9.563 -9.820 11.010 1.00 65.50 203 LYS A C 1
ATOM 1536 O O . LYS A 1 203 ? -9.770 -10.526 11.998 1.00 65.50 203 LYS A O 1
ATOM 1541 N N . ALA A 1 204 ? -9.468 -8.492 11.038 1.00 55.91 204 ALA A N 1
ATOM 1542 C CA . ALA A 1 204 ? -9.755 -7.649 12.194 1.00 55.91 204 ALA A CA 1
ATOM 1543 C C . ALA A 1 204 ? -11.253 -7.334 12.256 1.00 55.91 204 ALA A C 1
ATOM 1545 O O . ALA A 1 204 ? -11.773 -7.316 13.391 1.00 55.91 204 ALA A O 1
#

Secondary structure (DSSP, 8-state):
-PPP-----EEE-S-TTSHHHHHHHHTT-EEES-SGGGTTS--SEEE--S--HHHHHHHHHH--SS-EEE-HHHHHHHHHHHHHHHHHHHHHHHHHHHHHHHHHHHHHHHHHHHHHHHHHHHHHHHHHHHHHHHHHHHHHHHHHHHHTGGGGHHHHHHHHHHHHHHHHHHHHHHHHHHHHHHHHHHHHHHHHHHHHHHHHHTT-

Mean predicted aligned error: 9.04 Å